Protein AF-A0A1Q4YRG1-F1 (afdb_monomer)

Nearest PDB structures (foldseek):
  6t8g-assembly1_C  TM=6.209E-01  e=9.220E-04  Pseudomonas aeruginosa PAO1

Foldseek 3Di:
DEAEDAAQVVVLVVQLVVCVVPPDPPDDSHHPVVVVVQVCLVPVVVVVYYYHYHHPDDDCVRQDHPVSLVSPQKDKAAQDDPVSCCSRQVLAPPDDDHDPPPQWIWIDHPSDTDTDRHDDDDPVRVVCVVPVPPDPDPPPDDDPDPPDDDDDDDDDDDDDDDDDDDDDDDDDDDDDDDDDDDDDDDDDDDDDDDDDDDDDDDDDPPDFPWDFLCCLCVPQNPPADSVNLVVCVVPPPQQDDFPQDDVPTTTDRSVSNNVCNVPDDDDDPPPPDDD

Mean predicted aligned error: 20.67 Å

Sequence (275 aa):
MLILLEEVNATMKQLARYWEKTRESGVPKVSPAVDALNEILYMGRQLRMHVLLVAQSATARALGGPEVREQFSTRILARYSLNAWRMLAPEVHPAPKSTKHQGRAQVVSGGSARETQILFFTEPEAREWATTGKKAAAVGGPVPVQMHKPPTDSQPASAGELPPAPGPPASGHRPVDARNLAPAAASGELAADATPTPTLAPALVFGGQAVGLREAAEDHLPGITLAALRFARAKDPAFPGSSGKRGAELLYRAGDLKKWARNRPRAVTSTTDLD

pLDDT: mean 73.81, std 25.28, range [26.97, 97.44]

Secondary structure (DSSP, 8-state):
-EEEES-HHHHHHHHHHHHHHHPPTTS-SS-HHHHHHHHHHHHTTTTT-EEEE--SS--HHHH-SHHHHTT-SEEEEES--HHHHHHH-TTSSSPPPP--STTEEEEEETTEEEEEEPPP--HHHHHHHHHS--PPP---S------PPPPP--PPP----PPPPP-------------------------------------------EE-HHHIIIII-TT--HHHHHHHHHH-TTSPPP-EEETTEEEEEHHHHHHHHHHS-----------

Radius of gyration: 32.48 Å; Cα contacts (8 Å, |Δi|>4): 213; chains: 1; bounding box: 54×97×87 Å

Solvent-accessible surface area (backbone atoms only — not comparable to full-atom values): 18392 Å² total; per-residue (Å²): 90,81,45,78,34,80,44,32,56,60,48,54,52,50,48,49,54,51,37,69,73,69,57,66,90,92,60,76,91,66,36,69,68,60,54,51,51,51,51,41,58,74,53,15,67,85,70,52,39,44,80,48,80,32,52,98,70,81,43,64,82,52,59,44,54,74,74,54,52,66,57,55,67,63,48,78,48,55,69,53,51,72,68,52,39,59,71,75,46,63,73,37,78,81,73,77,81,68,51,86,59,84,54,39,26,36,44,33,42,91,68,41,73,42,83,41,78,51,87,87,68,55,70,69,56,47,49,49,57,68,68,66,71,65,73,78,74,80,73,89,61,95,71,93,71,79,76,78,74,75,85,73,88,80,82,78,92,76,92,77,86,89,80,84,87,83,83,88,86,80,90,82,89,87,91,88,82,91,79,89,81,85,89,89,88,82,90,89,80,90,82,91,86,86,89,83,84,82,91,78,82,83,89,69,90,73,90,48,64,72,32,43,62,62,55,38,26,71,79,67,34,82,92,46,52,52,66,55,53,56,48,35,68,76,71,39,90,78,46,72,71,68,74,46,69,60,86,93,43,57,18,27,38,49,60,50,54,48,52,42,64,68,70,49,86,70,81,79,80,79,80,79,80,85,129

Structure (mmCIF, N/CA/C/O backbone):
data_AF-A0A1Q4YRG1-F1
#
_entry.id   AF-A0A1Q4YRG1-F1
#
loop_
_atom_site.group_PDB
_atom_site.id
_atom_site.type_symbol
_atom_site.label_atom_id
_atom_site.label_alt_id
_atom_site.label_comp_id
_atom_site.label_asym_id
_atom_site.label_entity_id
_atom_site.label_seq_id
_atom_site.pdbx_PDB_ins_code
_atom_site.Cartn_x
_atom_site.Cartn_y
_atom_site.Cartn_z
_atom_site.occupancy
_atom_site.B_iso_or_equiv
_atom_site.auth_seq_id
_atom_site.auth_comp_id
_atom_site.auth_asym_id
_atom_site.auth_atom_id
_atom_site.pdbx_PDB_model_num
ATOM 1 N N . MET A 1 1 ? -10.962 -16.042 -1.564 1.00 89.75 1 MET A N 1
ATOM 2 C CA . MET A 1 1 ? -11.531 -14.709 -1.883 1.00 89.75 1 MET A CA 1
ATOM 3 C C . MET A 1 1 ? -10.393 -13.711 -2.045 1.00 89.75 1 MET A C 1
ATOM 5 O O . MET A 1 1 ? -9.423 -13.825 -1.304 1.00 89.75 1 MET A O 1
ATOM 9 N N . LEU A 1 2 ? -10.486 -12.776 -2.996 1.00 93.06 2 LEU A N 1
ATOM 10 C CA . LEU A 1 2 ? -9.507 -11.700 -3.188 1.00 93.06 2 LEU A CA 1
ATOM 11 C C . LEU A 1 2 ? -10.160 -10.358 -2.850 1.00 93.06 2 LEU A C 1
ATOM 13 O O . LEU A 1 2 ? -11.231 -10.057 -3.368 1.00 93.06 2 LEU A O 1
ATOM 17 N N . ILE A 1 3 ? -9.502 -9.569 -2.008 1.00 94.44 3 ILE A N 1
ATOM 18 C CA . ILE A 1 3 ? -9.889 -8.199 -1.679 1.00 94.44 3 ILE A CA 1
ATOM 19 C C . ILE A 1 3 ? -8.848 -7.273 -2.307 1.00 94.44 3 ILE A C 1
ATOM 21 O O . ILE A 1 3 ? -7.664 -7.370 -1.988 1.00 94.44 3 ILE A O 1
ATOM 25 N N . LEU A 1 4 ? -9.290 -6.397 -3.208 1.00 95.12 4 LEU A N 1
ATOM 26 C CA . LEU A 1 4 ? -8.444 -5.436 -3.914 1.00 95.12 4 LEU A CA 1
ATOM 27 C C . LEU A 1 4 ? -8.749 -4.019 -3.425 1.00 95.12 4 LEU A C 1
ATOM 29 O O . LEU A 1 4 ? -9.896 -3.582 -3.475 1.00 95.12 4 LEU A O 1
ATOM 33 N N . LEU A 1 5 ? -7.714 -3.298 -2.994 1.00 94.38 5 LEU A N 1
ATOM 34 C CA . LEU A 1 5 ? -7.779 -1.870 -2.694 1.00 94.38 5 LEU A CA 1
ATOM 35 C C . LEU A 1 5 ? -6.822 -1.147 -3.641 1.00 94.38 5 LEU A C 1
ATOM 37 O O . LEU A 1 5 ? -5.615 -1.155 -3.416 1.00 94.38 5 LEU A O 1
ATOM 41 N N . GLU A 1 6 ? -7.363 -0.540 -4.698 1.00 94.75 6 GLU A N 1
ATOM 42 C CA . GLU A 1 6 ? -6.579 0.100 -5.766 1.00 94.75 6 GLU A CA 1
ATOM 43 C C . GLU A 1 6 ? -5.776 1.322 -5.284 1.00 94.75 6 GLU A C 1
ATOM 45 O O . GLU A 1 6 ? -4.661 1.568 -5.738 1.00 94.75 6 GLU A O 1
ATOM 50 N N . GLU A 1 7 ? -6.317 2.078 -4.328 1.00 95.25 7 GLU A N 1
ATOM 51 C CA . GLU A 1 7 ? -5.601 3.185 -3.695 1.00 95.25 7 GLU A CA 1
ATOM 52 C C . GLU A 1 7 ? -5.900 3.210 -2.196 1.00 95.25 7 GLU A C 1
ATOM 54 O O . GLU A 1 7 ? -6.880 3.801 -1.722 1.00 95.25 7 GLU A O 1
ATOM 59 N N . VAL A 1 8 ? -5.043 2.539 -1.424 1.00 93.25 8 VAL A N 1
ATOM 60 C CA . VAL A 1 8 ? -5.233 2.360 0.019 1.00 93.25 8 VAL A CA 1
ATOM 61 C C . VAL A 1 8 ? -5.233 3.690 0.776 1.00 93.25 8 VAL A C 1
ATOM 63 O O . VAL A 1 8 ? -6.017 3.850 1.709 1.00 93.25 8 VAL A O 1
ATOM 66 N N . ASN A 1 9 ? -4.433 4.691 0.385 1.00 91.69 9 ASN A N 1
ATOM 67 C CA . ASN A 1 9 ? -4.403 5.950 1.138 1.00 91.69 9 ASN A CA 1
ATOM 68 C C . ASN A 1 9 ? -5.730 6.698 1.016 1.00 91.69 9 ASN A C 1
ATOM 70 O O . ASN A 1 9 ? -6.230 7.240 2.006 1.00 91.69 9 ASN A O 1
ATOM 74 N N . ALA A 1 10 ? -6.299 6.735 -0.193 1.00 93.12 10 ALA A N 1
ATOM 75 C CA . ALA A 1 10 ? -7.598 7.352 -0.423 1.00 93.12 10 ALA A CA 1
ATOM 76 C C . ALA A 1 10 ? -8.702 6.551 0.270 1.00 93.12 10 ALA A C 1
ATOM 78 O O . ALA A 1 10 ? -9.494 7.136 1.008 1.00 93.12 10 ALA A O 1
ATOM 79 N N . THR A 1 11 ? -8.691 5.225 0.111 1.00 93.06 11 THR A N 1
ATOM 80 C CA . THR A 1 11 ? -9.697 4.321 0.684 1.00 93.06 11 THR A CA 1
ATOM 81 C C . THR A 1 11 ? -9.762 4.451 2.205 1.00 93.06 11 THR A C 1
ATOM 83 O O . THR A 1 11 ? -10.818 4.759 2.752 1.00 93.06 11 THR A O 1
ATOM 86 N N . MET A 1 12 ? -8.627 4.339 2.903 1.00 92.12 12 MET A N 1
ATOM 87 C CA . MET A 1 12 ? -8.577 4.440 4.369 1.00 92.12 12 MET A CA 1
ATOM 88 C C . MET A 1 12 ? -9.034 5.815 4.866 1.00 92.12 12 MET A C 1
ATOM 90 O O . MET A 1 12 ? -9.738 5.927 5.870 1.00 92.12 12 MET A O 1
ATOM 94 N N . LYS A 1 13 ? -8.678 6.883 4.143 1.00 91.75 13 LYS A N 1
ATOM 95 C CA . LYS A 1 13 ? -9.103 8.249 4.468 1.00 91.75 13 LYS A CA 1
ATOM 96 C C . LYS A 1 13 ? -10.607 8.444 4.272 1.00 91.75 13 LYS A C 1
ATOM 98 O O . LYS A 1 13 ? -11.232 9.127 5.081 1.00 91.75 13 LYS A O 1
ATOM 103 N N . GLN A 1 14 ? -11.177 7.892 3.206 1.00 93.69 14 GLN A N 1
ATOM 104 C CA . GLN A 1 14 ? -12.609 7.979 2.921 1.00 93.69 14 GLN A CA 1
ATOM 105 C C . GLN A 1 14 ? -13.424 7.156 3.918 1.00 93.69 14 GLN A C 1
ATOM 107 O O . GLN A 1 14 ? -14.391 7.685 4.457 1.00 93.69 14 GLN A O 1
ATOM 112 N N . LEU A 1 15 ? -12.989 5.935 4.245 1.00 93.19 15 LEU A N 1
ATOM 113 C CA . LEU A 1 15 ? -13.624 5.097 5.266 1.00 93.19 15 LEU A CA 1
ATOM 114 C C . LEU A 1 15 ? -13.631 5.778 6.634 1.00 93.19 15 LEU A C 1
ATOM 116 O O . LEU A 1 15 ? -14.676 5.848 7.274 1.00 93.19 15 LEU A O 1
ATOM 120 N N . ALA A 1 16 ? -12.498 6.346 7.059 1.00 91.88 16 ALA A N 1
ATOM 121 C CA . ALA A 1 16 ? -12.420 7.068 8.326 1.00 91.88 16 ALA A CA 1
ATOM 122 C C . ALA A 1 16 ? -13.382 8.267 8.366 1.00 91.88 16 ALA A C 1
ATOM 124 O O . ALA A 1 16 ? -14.118 8.431 9.334 1.00 91.88 16 ALA A O 1
ATOM 125 N N . ARG A 1 17 ? -13.422 9.073 7.296 1.00 94.31 17 ARG A N 1
ATOM 126 C CA . ARG A 1 17 ? -14.329 10.230 7.185 1.00 94.31 17 ARG A CA 1
ATOM 127 C C . ARG A 1 17 ? -15.798 9.824 7.161 1.00 94.31 17 ARG A C 1
ATOM 129 O O . ARG A 1 17 ? -16.627 10.471 7.792 1.00 94.31 17 ARG A O 1
ATOM 136 N N . TYR A 1 18 ? -16.123 8.778 6.409 1.00 95.75 18 TYR A N 1
ATOM 137 C CA . TYR A 1 18 ? -17.479 8.252 6.326 1.00 95.75 18 TYR A CA 1
ATOM 138 C C . TYR A 1 18 ? -17.945 7.738 7.688 1.00 95.75 18 TYR A C 1
ATOM 140 O O . TYR A 1 18 ? -19.039 8.083 8.136 1.00 95.75 18 TYR A O 1
ATOM 148 N N . TRP A 1 19 ? -17.091 6.975 8.373 1.00 96.12 19 TRP A N 1
ATOM 149 C CA . TRP A 1 19 ? -17.386 6.449 9.698 1.00 96.12 19 TRP A CA 1
ATOM 150 C C . TRP A 1 19 ? -17.558 7.563 10.726 1.00 96.12 19 TRP A C 1
ATOM 152 O O . TRP A 1 19 ? -18.530 7.565 11.465 1.00 96.12 19 TRP A O 1
ATOM 162 N N . GLU A 1 20 ? -16.683 8.567 10.725 1.00 94.44 20 GLU A N 1
ATOM 163 C CA . GLU A 1 20 ? -16.806 9.724 11.615 1.00 94.44 20 GLU A CA 1
ATOM 164 C C . GLU A 1 20 ? -18.146 10.458 11.451 1.00 94.44 20 GLU A C 1
ATOM 166 O O . GLU A 1 20 ? -18.715 10.901 12.443 1.00 94.44 20 GLU A O 1
ATOM 171 N N . LYS A 1 21 ? -18.667 10.541 10.220 1.00 95.94 21 LYS A N 1
ATOM 172 C CA . LYS A 1 21 ? -19.944 11.198 9.911 1.00 95.94 21 LYS A CA 1
ATOM 173 C C . LYS A 1 21 ? -21.174 10.370 10.301 1.00 95.94 21 LYS A C 1
ATOM 175 O O . LYS A 1 21 ? -22.210 10.949 10.604 1.00 95.94 21 LYS A O 1
ATOM 180 N N . THR A 1 22 ? -21.091 9.045 10.202 1.00 95.75 22 THR A N 1
ATOM 181 C CA . THR A 1 22 ? -22.259 8.147 10.299 1.00 95.75 22 THR A CA 1
ATOM 182 C C . THR A 1 22 ? -22.332 7.371 11.605 1.00 95.75 22 THR A C 1
ATOM 184 O O . THR A 1 22 ? -23.400 6.870 11.941 1.00 95.75 22 THR A O 1
ATOM 187 N N . ARG A 1 23 ? -21.224 7.269 12.349 1.00 95.38 23 ARG A N 1
ATOM 188 C CA . ARG A 1 23 ? -21.188 6.547 13.620 1.00 95.38 23 ARG A CA 1
ATOM 189 C C . ARG A 1 23 ? -22.025 7.256 14.683 1.00 95.38 23 ARG A C 1
ATOM 191 O O . ARG A 1 23 ? -21.970 8.477 14.827 1.00 95.38 23 ARG A O 1
ATOM 198 N N . GLU A 1 24 ? -22.727 6.468 15.481 1.00 94.19 24 GLU A N 1
ATOM 199 C CA . GLU A 1 24 ? -23.455 6.958 16.648 1.00 94.19 24 GLU A CA 1
ATOM 200 C C . GLU A 1 24 ? -22.508 7.258 17.826 1.00 94.19 24 GLU A C 1
ATOM 202 O O . GLU A 1 24 ? -21.309 6.947 17.816 1.00 94.19 24 GLU A O 1
ATOM 207 N N . SER A 1 25 ? -23.032 7.892 18.873 1.00 91.56 25 SER A N 1
ATOM 208 C CA . SER A 1 25 ? -22.276 8.052 20.116 1.00 91.56 25 SER A CA 1
ATOM 209 C C . SER A 1 25 ? -22.158 6.704 20.833 1.00 91.56 25 SER A C 1
ATOM 211 O O . SER A 1 25 ? -23.118 5.946 20.895 1.00 91.56 25 SER A O 1
ATOM 213 N N . GLY A 1 26 ? -20.981 6.400 21.382 1.00 91.50 26 GLY A N 1
ATOM 214 C CA . GLY A 1 26 ? -20.735 5.161 22.131 1.00 91.50 26 GLY A CA 1
ATOM 215 C C . GLY A 1 26 ? -20.195 3.979 21.315 1.00 91.50 26 GLY A C 1
ATOM 216 O O . GLY A 1 26 ? -19.677 3.044 21.918 1.00 91.50 26 GLY A O 1
ATOM 217 N N . VAL A 1 27 ? -20.214 4.026 19.976 1.00 92.88 27 VAL A N 1
ATOM 218 C CA . VAL A 1 27 ? -19.560 2.991 19.147 1.00 92.88 27 VAL A CA 1
ATOM 219 C C . VAL A 1 27 ? -18.057 3.263 18.951 1.00 92.88 27 VAL A C 1
ATOM 221 O O . VAL A 1 27 ? -17.620 4.420 19.071 1.00 92.88 27 VAL A O 1
ATOM 224 N N . PRO A 1 28 ? -17.242 2.229 18.636 1.00 93.25 28 PRO A N 1
ATOM 225 C CA . PRO A 1 28 ? -15.806 2.378 18.424 1.00 93.25 28 PRO A CA 1
ATOM 226 C C . PRO A 1 28 ? -15.436 3.490 17.437 1.00 93.25 28 PRO A C 1
ATOM 228 O O . PRO A 1 28 ? -16.118 3.755 16.444 1.00 93.25 28 PRO A O 1
ATOM 231 N N . LYS A 1 29 ? -14.307 4.153 17.711 1.00 92.75 29 LYS A N 1
ATOM 232 C CA . LYS A 1 29 ? -13.794 5.236 16.858 1.00 92.75 29 LYS A CA 1
ATOM 233 C C . LYS A 1 29 ? -13.285 4.733 15.509 1.00 92.75 29 LYS A C 1
ATOM 235 O O . LYS A 1 29 ? -13.283 5.497 14.548 1.00 92.75 29 LYS A O 1
ATOM 240 N N . VAL A 1 30 ? -12.810 3.491 15.454 1.00 90.81 30 VAL A N 1
ATOM 241 C CA . VAL A 1 30 ? -12.313 2.875 14.224 1.00 90.81 30 VAL A CA 1
ATOM 242 C C . VAL A 1 30 ? -13.494 2.319 13.436 1.00 90.81 30 VAL A C 1
ATOM 244 O O . VAL A 1 30 ? -14.487 1.882 14.010 1.00 90.81 30 VAL A O 1
ATOM 247 N N . SER A 1 31 ? -13.410 2.424 12.111 1.00 92.56 31 SER A N 1
ATOM 248 C CA . SER A 1 31 ? -14.439 1.895 11.223 1.00 92.56 31 SER A CA 1
ATOM 249 C C . SER A 1 31 ? -14.438 0.364 11.275 1.00 92.56 31 SER A C 1
ATOM 251 O O . SER A 1 31 ? -13.367 -0.217 11.087 1.00 92.56 31 SER A O 1
ATOM 253 N N . PRO A 1 32 ? -15.607 -0.294 11.378 1.00 93.75 32 PRO A N 1
ATOM 254 C CA . PRO A 1 32 ? -15.705 -1.751 11.310 1.00 93.75 32 PRO A CA 1
ATOM 255 C C . PRO A 1 32 ? -15.067 -2.346 10.049 1.00 93.75 32 PRO A C 1
ATOM 257 O O . PRO A 1 32 ? -14.524 -3.441 10.088 1.00 93.75 32 PRO A O 1
ATOM 260 N N . ALA A 1 33 ? -15.074 -1.615 8.928 1.00 92.94 33 ALA A N 1
ATOM 261 C CA . ALA A 1 33 ? -14.414 -2.050 7.697 1.00 92.94 33 ALA A CA 1
ATOM 262 C C . ALA A 1 33 ? -12.879 -2.061 7.819 1.00 92.94 33 ALA A C 1
ATOM 264 O O . ALA A 1 33 ? -12.216 -2.923 7.249 1.00 92.94 33 ALA A O 1
ATOM 265 N N . VAL A 1 34 ? -12.314 -1.104 8.561 1.00 91.50 34 VAL A N 1
ATOM 266 C CA . VAL A 1 34 ? -10.873 -1.040 8.843 1.00 91.50 34 VAL A CA 1
ATOM 267 C C . VAL A 1 34 ? -10.477 -2.134 9.833 1.00 91.50 34 VAL A C 1
ATOM 269 O O . VAL A 1 34 ? -9.457 -2.788 9.629 1.00 91.50 34 VAL A O 1
ATOM 272 N N . ASP A 1 35 ? -11.296 -2.369 10.858 1.00 91.75 35 ASP A N 1
ATOM 273 C CA . ASP A 1 35 ? -11.071 -3.447 11.825 1.00 91.75 35 ASP A CA 1
ATOM 274 C C . ASP A 1 35 ? -11.146 -4.822 11.148 1.00 91.75 35 ASP A C 1
ATOM 276 O O . ASP A 1 35 ? -10.202 -5.605 11.251 1.00 91.75 35 ASP A O 1
ATOM 280 N N . ALA A 1 36 ? -12.178 -5.069 10.336 1.00 92.88 36 ALA A N 1
ATOM 281 C CA . ALA A 1 36 ? -12.305 -6.297 9.555 1.00 92.88 36 ALA A CA 1
ATOM 282 C C . ALA A 1 36 ? -11.124 -6.495 8.590 1.00 92.88 36 ALA A C 1
ATOM 284 O O . ALA A 1 36 ? -10.607 -7.603 8.462 1.00 92.88 36 ALA A O 1
ATOM 285 N N . LEU A 1 37 ? -10.646 -5.433 7.928 1.00 92.38 37 LEU A N 1
ATOM 286 C CA . LEU A 1 37 ? -9.454 -5.525 7.081 1.00 92.38 37 LEU A CA 1
ATOM 287 C C . LEU A 1 37 ? -8.225 -5.977 7.884 1.00 92.38 37 LEU A C 1
ATOM 289 O O . LEU A 1 37 ? -7.479 -6.830 7.406 1.00 92.38 37 LEU A O 1
ATOM 293 N N . ASN A 1 38 ? -8.024 -5.452 9.095 1.00 90.56 38 ASN A N 1
ATOM 294 C CA . ASN A 1 38 ? -6.915 -5.865 9.957 1.00 90.56 38 ASN A CA 1
ATOM 295 C C . ASN A 1 38 ? -7.041 -7.336 10.375 1.00 90.56 38 ASN A C 1
ATOM 297 O O . ASN A 1 38 ? -6.070 -8.080 10.258 1.00 90.56 38 ASN A O 1
ATOM 301 N N . GLU A 1 39 ? -8.225 -7.785 10.794 1.00 91.94 39 GLU A N 1
ATOM 302 C CA . GLU A 1 39 ? -8.469 -9.196 11.128 1.00 91.94 39 GLU A CA 1
ATOM 303 C C . GLU A 1 39 ? -8.142 -10.125 9.954 1.00 91.94 39 GLU A C 1
ATOM 305 O O . GLU A 1 39 ? -7.493 -11.159 10.126 1.00 91.94 39 GLU A O 1
ATOM 310 N N . ILE A 1 40 ? -8.516 -9.724 8.737 1.00 93.75 40 ILE A N 1
ATOM 311 C CA . ILE A 1 40 ? -8.213 -10.472 7.517 1.00 93.75 40 ILE A CA 1
ATOM 312 C C . ILE A 1 40 ? -6.708 -10.484 7.232 1.00 93.75 40 ILE A C 1
ATOM 314 O O . ILE A 1 40 ? -6.185 -11.514 6.812 1.00 93.75 40 ILE A O 1
ATOM 318 N N . LEU A 1 41 ? -5.993 -9.383 7.464 1.00 92.12 41 LEU A N 1
ATOM 319 C CA . LEU A 1 41 ? -4.538 -9.354 7.292 1.00 92.12 41 LEU A CA 1
ATOM 320 C C . LEU A 1 41 ? -3.829 -10.311 8.255 1.00 92.12 41 LEU A C 1
ATOM 322 O O . LEU A 1 41 ? -2.865 -10.955 7.851 1.00 92.12 41 LEU A O 1
ATOM 326 N N . TYR A 1 42 ? -4.327 -10.459 9.483 1.00 90.62 42 TYR A N 1
ATOM 327 C CA . TYR A 1 42 ? -3.753 -11.383 10.460 1.00 90.62 42 TYR A CA 1
ATOM 328 C C . TYR A 1 42 ? -4.160 -12.842 10.207 1.00 90.62 42 TYR A C 1
ATOM 330 O O . TYR A 1 42 ? -3.304 -13.722 10.144 1.00 90.62 42 TYR A O 1
ATOM 338 N N . MET A 1 43 ? -5.455 -13.122 10.047 1.00 91.75 43 MET A N 1
ATOM 339 C CA . MET A 1 43 ? -6.010 -14.485 10.089 1.00 91.75 43 MET A CA 1
ATOM 340 C C . MET A 1 43 ? -6.520 -14.991 8.731 1.00 91.75 43 MET A C 1
ATOM 342 O O . MET A 1 43 ? -6.772 -16.187 8.554 1.00 91.75 43 MET A O 1
ATOM 346 N N . GLY A 1 44 ? -6.623 -14.119 7.727 1.00 91.69 44 GLY A N 1
ATOM 347 C CA . GLY A 1 44 ? -7.220 -14.431 6.426 1.00 91.69 44 GLY A CA 1
ATOM 348 C C . GLY A 1 44 ? -6.500 -15.533 5.653 1.00 91.69 44 GLY A C 1
ATOM 349 O O . GLY A 1 44 ? -7.130 -16.237 4.863 1.00 91.69 44 GLY A O 1
ATOM 350 N N . ARG A 1 45 ? -5.209 -15.772 5.930 1.00 90.75 45 ARG A N 1
ATOM 351 C CA . ARG A 1 45 ? -4.439 -16.853 5.296 1.00 90.75 45 ARG A CA 1
ATOM 352 C C . ARG A 1 45 ? -5.069 -18.230 5.528 1.00 90.75 45 ARG A C 1
ATOM 354 O O . ARG A 1 45 ? -5.167 -19.003 4.576 1.00 90.75 45 ARG A O 1
ATOM 361 N N . GLN A 1 46 ? -5.509 -18.534 6.752 1.00 91.06 46 GLN A N 1
ATOM 362 C CA . GLN A 1 46 ? -6.141 -19.823 7.077 1.00 91.06 46 GLN A CA 1
ATOM 363 C C . GLN A 1 46 ? -7.489 -19.986 6.360 1.00 91.06 46 GLN A C 1
ATOM 365 O O . GLN A 1 46 ? -7.846 -21.084 5.941 1.00 91.06 46 GLN A O 1
ATOM 370 N N . LEU A 1 47 ? -8.184 -18.870 6.133 1.00 92.50 47 LEU A N 1
ATOM 371 C CA . LEU A 1 47 ? -9.480 -18.807 5.458 1.00 92.50 47 LEU A CA 1
ATOM 372 C C . LEU A 1 47 ? -9.372 -18.616 3.934 1.00 92.50 47 LEU A C 1
ATOM 374 O O . LEU A 1 47 ? -10.383 -18.407 3.264 1.00 92.50 47 LEU A O 1
ATOM 378 N N . ARG A 1 48 ? -8.162 -18.685 3.354 1.00 94.25 48 ARG A N 1
ATOM 379 C CA . ARG A 1 48 ? -7.908 -18.449 1.914 1.00 94.25 48 ARG A CA 1
ATOM 380 C C . ARG A 1 48 ? -8.463 -17.101 1.428 1.00 94.25 48 ARG A C 1
ATOM 382 O O . ARG A 1 48 ? -9.005 -16.965 0.320 1.00 94.25 48 ARG A O 1
ATOM 389 N N . MET A 1 49 ? -8.354 -16.099 2.291 1.00 94.69 49 MET A N 1
ATOM 390 C CA . MET A 1 49 ? -8.636 -14.705 1.998 1.00 94.69 49 MET A CA 1
ATOM 391 C C . MET A 1 49 ? -7.318 -13.990 1.731 1.00 94.69 49 MET A C 1
ATOM 393 O O . MET A 1 49 ? -6.393 -14.036 2.540 1.00 94.69 49 MET A O 1
ATOM 397 N N . HIS A 1 50 ? -7.229 -13.354 0.569 1.00 93.88 50 HIS A N 1
ATOM 398 C CA . HIS A 1 50 ? -6.025 -12.685 0.100 1.00 93.88 50 HIS A CA 1
ATOM 399 C C . HIS A 1 50 ? -6.314 -11.200 -0.080 1.00 93.88 50 HIS A C 1
ATOM 401 O O . HIS A 1 50 ? -7.348 -10.839 -0.644 1.00 93.88 50 HIS A O 1
ATOM 407 N N . VAL A 1 51 ? -5.397 -10.352 0.381 1.00 94.38 51 VAL A N 1
ATOM 408 C CA . VAL A 1 51 ? -5.505 -8.897 0.260 1.00 94.38 51 VAL A CA 1
ATOM 409 C C . VAL A 1 51 ? -4.437 -8.400 -0.706 1.00 94.38 51 VAL A C 1
ATOM 411 O O . VAL A 1 51 ? -3.252 -8.677 -0.523 1.00 94.38 51 VAL A O 1
ATOM 414 N N . LEU A 1 52 ? -4.861 -7.647 -1.718 1.00 95.62 52 LEU A N 1
ATOM 415 C CA . LEU A 1 52 ? -3.997 -6.910 -2.629 1.00 95.62 52 LEU A CA 1
ATOM 416 C C . LEU A 1 52 ? -4.189 -5.413 -2.374 1.00 95.62 52 LEU A C 1
ATOM 418 O O . LEU A 1 52 ? -5.202 -4.831 -2.763 1.00 95.62 52 LEU A O 1
ATOM 422 N N . LEU A 1 53 ? -3.215 -4.804 -1.694 1.00 94.75 53 LEU A N 1
ATOM 423 C CA . LEU A 1 53 ? -3.175 -3.361 -1.470 1.00 94.75 53 LEU A CA 1
ATOM 424 C C . LEU A 1 53 ? -2.297 -2.689 -2.518 1.00 94.75 53 LEU A C 1
ATOM 426 O O . LEU A 1 53 ? -1.127 -3.038 -2.678 1.00 94.75 53 LEU A O 1
ATOM 430 N N . VAL A 1 54 ? -2.856 -1.685 -3.178 1.00 95.25 54 VAL A N 1
ATOM 431 C CA . VAL A 1 54 ? -2.174 -0.849 -4.157 1.00 95.25 54 VAL A CA 1
ATOM 432 C C . VAL A 1 54 ? -2.167 0.594 -3.646 1.00 95.25 54 VAL A C 1
ATOM 434 O O . VAL A 1 54 ? -3.094 1.060 -2.978 1.00 95.25 54 VAL A O 1
ATOM 437 N N . ALA A 1 55 ? -1.047 1.277 -3.867 1.00 93.56 55 ALA A N 1
ATOM 438 C CA . ALA A 1 55 ? -0.835 2.653 -3.443 1.00 93.56 55 ALA A CA 1
ATOM 439 C C . ALA A 1 55 ? 0.168 3.324 -4.380 1.00 93.56 55 ALA A C 1
ATOM 441 O O . ALA A 1 55 ? 1.232 2.759 -4.640 1.00 93.56 55 ALA A O 1
ATOM 442 N N . GLN A 1 56 ? -0.100 4.557 -4.808 1.00 90.75 56 GLN A N 1
ATOM 443 C CA . GLN A 1 56 ? 0.917 5.355 -5.507 1.00 90.75 56 GLN A CA 1
ATOM 444 C C . GLN A 1 56 ? 2.070 5.745 -4.574 1.00 90.75 56 GLN A C 1
ATOM 446 O O . GLN A 1 56 ? 3.242 5.724 -4.945 1.00 90.75 56 GLN A O 1
ATOM 451 N N . SER A 1 57 ? 1.725 6.100 -3.337 1.00 84.69 57 SER A N 1
ATOM 452 C CA . SER A 1 57 ? 2.669 6.427 -2.274 1.00 84.69 57 SER A CA 1
ATOM 453 C C . SER A 1 57 ? 2.211 5.746 -1.000 1.00 84.69 57 SER A C 1
ATOM 455 O O . SER A 1 57 ? 1.369 6.260 -0.271 1.00 84.69 57 SER A O 1
ATOM 457 N N . ALA A 1 58 ? 2.723 4.550 -0.744 1.00 83.81 58 ALA A N 1
ATOM 458 C CA . ALA A 1 58 ? 2.448 3.840 0.494 1.00 83.81 58 ALA A CA 1
ATOM 459 C C . ALA A 1 58 ? 2.925 4.670 1.698 1.00 83.81 58 ALA A C 1
ATOM 461 O O . ALA A 1 58 ? 4.119 4.928 1.855 1.00 83.81 58 ALA A O 1
ATOM 462 N N . THR A 1 59 ? 1.991 5.083 2.557 1.00 82.75 59 THR A N 1
ATOM 463 C CA . THR A 1 59 ? 2.302 5.782 3.808 1.00 82.75 59 THR A CA 1
ATOM 464 C C . THR A 1 59 ? 2.105 4.862 5.005 1.00 82.75 59 THR A C 1
ATOM 466 O O . THR A 1 59 ? 1.198 4.029 5.019 1.00 82.75 59 THR A O 1
ATOM 469 N N . ALA A 1 60 ? 2.906 5.060 6.057 1.00 81.56 60 ALA A N 1
ATOM 470 C CA . ALA A 1 60 ? 2.753 4.320 7.312 1.00 81.56 60 ALA A CA 1
ATOM 471 C C . ALA A 1 60 ? 1.336 4.451 7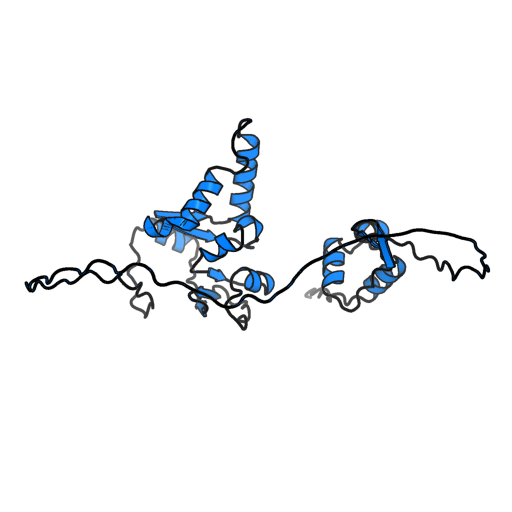.901 1.00 81.56 60 ALA A C 1
ATOM 473 O O . ALA A 1 60 ? 0.818 3.513 8.487 1.00 81.56 60 ALA A O 1
ATOM 474 N N . ARG A 1 61 ? 0.670 5.596 7.704 1.00 80.94 61 ARG A N 1
ATOM 475 C CA . ARG A 1 61 ? -0.701 5.800 8.187 1.00 80.94 61 ARG A CA 1
ATOM 476 C C . ARG A 1 61 ? -1.721 4.917 7.466 1.00 80.94 61 ARG A C 1
ATOM 478 O O . ARG A 1 61 ? -2.662 4.464 8.103 1.00 80.94 61 ARG A O 1
ATOM 485 N N . ALA A 1 62 ? -1.569 4.720 6.158 1.00 82.94 62 ALA A N 1
ATOM 486 C CA . ALA A 1 62 ? -2.538 3.967 5.365 1.00 82.94 62 ALA A CA 1
ATOM 487 C C . ALA A 1 62 ? -2.309 2.454 5.415 1.00 82.94 62 ALA A C 1
ATOM 489 O O . ALA A 1 62 ? -3.271 1.700 5.366 1.00 82.94 62 ALA A O 1
ATOM 490 N N . LEU A 1 63 ? -1.053 2.019 5.532 1.00 83.12 63 LEU A N 1
ATOM 491 C CA . LEU A 1 63 ? -0.701 0.599 5.638 1.00 83.12 63 LEU A CA 1
ATOM 492 C C . LEU A 1 63 ? -0.791 0.043 7.066 1.00 83.12 63 LEU A C 1
ATOM 494 O O . LEU A 1 63 ? -0.620 -1.155 7.260 1.00 83.12 63 LEU A O 1
ATOM 498 N N . GLY A 1 64 ? -1.022 0.907 8.056 1.00 81.19 64 GLY A N 1
ATOM 499 C CA . GLY A 1 64 ? -1.051 0.532 9.464 1.00 81.19 64 GLY A CA 1
ATOM 500 C C . GLY A 1 64 ? 0.334 0.459 10.117 1.00 81.19 64 GLY A C 1
ATOM 501 O O . GLY A 1 64 ? 1.356 0.897 9.571 1.00 81.19 64 GLY A O 1
ATOM 502 N N . GLY A 1 65 ? 0.353 -0.072 11.341 1.00 83.50 65 GLY A N 1
ATOM 503 C CA . GLY A 1 65 ? 1.562 -0.221 12.153 1.00 83.50 65 GLY A CA 1
ATOM 504 C C . GLY A 1 65 ? 2.616 -1.142 11.518 1.00 83.50 65 GLY A C 1
ATOM 505 O O . GLY A 1 65 ? 2.318 -1.848 10.551 1.00 83.50 65 GLY A O 1
ATOM 506 N N . PRO A 1 66 ? 3.866 -1.128 12.021 1.00 83.50 66 PRO A N 1
ATOM 507 C CA . PRO A 1 66 ? 4.904 -2.075 11.603 1.00 83.50 66 PRO A CA 1
ATOM 508 C C . PRO A 1 66 ? 4.424 -3.532 11.559 1.00 83.50 66 PRO A C 1
ATOM 510 O O . PRO A 1 66 ? 4.692 -4.231 10.590 1.00 83.50 66 PRO A O 1
ATOM 513 N N . GLU A 1 67 ? 3.622 -3.948 12.534 1.00 86.00 67 GLU A N 1
ATOM 514 C CA . GLU A 1 67 ? 3.118 -5.313 12.699 1.00 86.00 67 GLU A CA 1
ATOM 515 C C . GLU A 1 67 ? 2.179 -5.733 11.561 1.00 86.00 67 GLU A C 1
ATOM 517 O O . GLU A 1 67 ? 2.226 -6.873 11.096 1.00 86.00 67 GLU A O 1
ATOM 522 N N . VAL A 1 68 ? 1.339 -4.803 11.091 1.00 86.06 68 VAL A N 1
ATOM 523 C CA . VAL A 1 68 ? 0.431 -5.022 9.955 1.00 86.06 68 VAL A CA 1
ATOM 524 C C . VAL A 1 68 ? 1.229 -5.111 8.654 1.00 86.06 68 VAL A C 1
ATOM 526 O O . VAL A 1 68 ? 0.942 -5.948 7.800 1.00 86.06 68 VAL A O 1
ATOM 529 N N . ARG A 1 69 ? 2.281 -4.294 8.505 1.00 87.50 69 ARG A N 1
ATOM 530 C CA . ARG A 1 69 ? 3.139 -4.317 7.308 1.00 87.50 69 ARG A CA 1
ATOM 531 C C . ARG A 1 69 ? 3.898 -5.634 7.151 1.00 87.50 69 ARG A C 1
ATOM 533 O O . ARG A 1 69 ? 4.127 -6.061 6.017 1.00 87.50 69 ARG A O 1
ATOM 540 N N . GLU A 1 70 ? 4.242 -6.295 8.252 1.00 87.75 70 GLU A N 1
ATOM 541 C CA . GLU A 1 70 ? 4.873 -7.619 8.218 1.00 87.75 70 GLU A CA 1
ATOM 542 C C . GLU A 1 70 ? 3.931 -8.745 7.775 1.00 87.75 70 GLU A C 1
ATOM 544 O O . GLU A 1 70 ? 4.400 -9.795 7.343 1.00 87.75 70 GLU A O 1
ATOM 549 N N . GLN A 1 71 ? 2.610 -8.528 7.766 1.00 90.19 71 GLN A N 1
ATOM 550 C CA . GLN A 1 71 ? 1.671 -9.527 7.236 1.00 90.19 71 GLN A CA 1
ATOM 551 C C . GLN A 1 71 ? 1.750 -9.659 5.702 1.00 90.19 71 GLN A C 1
ATOM 553 O O . GLN A 1 71 ? 1.326 -10.665 5.126 1.00 90.19 71 GLN A O 1
ATOM 558 N N . PHE A 1 72 ? 2.335 -8.672 5.011 1.00 91.50 72 PHE A N 1
ATOM 559 C CA . PHE A 1 72 ? 2.541 -8.719 3.563 1.00 91.50 72 PHE A CA 1
ATOM 560 C C . PHE A 1 72 ? 3.805 -9.503 3.206 1.00 91.50 72 PHE A C 1
ATOM 562 O O . PHE A 1 72 ? 4.889 -8.941 3.082 1.00 91.50 72 PHE A O 1
ATOM 569 N N . SER A 1 73 ? 3.638 -10.802 2.959 1.00 90.69 73 SER A N 1
ATOM 570 C CA . SER A 1 73 ? 4.723 -11.696 2.509 1.00 90.69 73 SER A CA 1
ATOM 571 C C . SER A 1 73 ? 5.316 -11.352 1.135 1.00 90.69 73 SER A C 1
ATOM 573 O O . SER A 1 73 ? 6.417 -11.798 0.803 1.00 90.69 73 SER A O 1
ATOM 575 N N . THR A 1 74 ? 4.573 -10.609 0.311 1.00 94.88 74 THR A N 1
ATOM 576 C CA . THR A 1 74 ? 4.993 -10.181 -1.025 1.00 94.88 74 THR A CA 1
ATOM 577 C C . THR A 1 74 ? 4.738 -8.694 -1.185 1.00 94.88 74 THR A C 1
ATOM 579 O O . THR A 1 74 ? 3.632 -8.218 -0.921 1.00 94.88 74 THR A O 1
ATOM 582 N N . ARG A 1 75 ? 5.753 -7.958 -1.639 1.00 95.25 75 ARG A N 1
ATOM 583 C CA . ARG A 1 75 ? 5.683 -6.510 -1.862 1.00 95.25 75 ARG A CA 1
ATOM 584 C C . ARG A 1 75 ? 6.269 -6.199 -3.233 1.00 95.25 75 ARG A C 1
ATOM 586 O O . ARG A 1 75 ? 7.381 -6.616 -3.537 1.00 95.25 75 ARG A O 1
ATOM 593 N N . ILE A 1 76 ? 5.525 -5.483 -4.073 1.00 96.12 76 ILE A N 1
ATOM 594 C CA . ILE A 1 76 ? 5.962 -5.120 -5.428 1.00 96.12 76 ILE A CA 1
ATOM 595 C C . ILE A 1 76 ? 6.194 -3.614 -5.460 1.00 96.12 76 ILE A C 1
ATOM 597 O O . ILE A 1 76 ? 5.266 -2.835 -5.253 1.00 96.12 76 ILE A O 1
ATOM 601 N N . LEU A 1 77 ? 7.438 -3.199 -5.698 1.00 95.81 77 LEU A N 1
ATOM 602 C CA . LEU A 1 77 ? 7.839 -1.797 -5.677 1.00 95.81 77 LEU A CA 1
ATOM 603 C C . LEU A 1 77 ? 8.334 -1.370 -7.059 1.00 95.81 77 LEU A C 1
ATOM 605 O O . LEU A 1 77 ? 9.393 -1.801 -7.516 1.00 95.81 77 LEU A O 1
ATOM 609 N N . ALA A 1 78 ? 7.597 -0.471 -7.706 1.00 94.56 78 ALA A N 1
ATOM 610 C CA . ALA A 1 78 ? 8.015 0.204 -8.932 1.00 94.56 78 ALA A CA 1
ATOM 611 C C . ALA A 1 78 ? 8.386 1.660 -8.627 1.00 94.56 78 ALA A C 1
ATOM 613 O O . ALA A 1 78 ? 7.743 2.297 -7.795 1.00 94.56 78 ALA A O 1
ATOM 614 N N . ARG A 1 79 ? 9.422 2.190 -9.296 1.00 93.38 79 ARG A N 1
ATOM 615 C CA . ARG A 1 79 ? 9.845 3.608 -9.211 1.00 93.38 79 ARG A CA 1
ATOM 616 C C . ARG A 1 79 ? 9.887 4.169 -7.776 1.00 93.38 79 ARG A C 1
ATOM 618 O O . ARG A 1 79 ? 9.504 5.308 -7.522 1.00 93.38 79 ARG A O 1
ATOM 625 N N . TYR A 1 80 ? 10.356 3.366 -6.824 1.00 92.94 80 TYR A N 1
ATOM 626 C CA . TYR A 1 80 ? 10.339 3.714 -5.405 1.00 92.94 80 TYR A CA 1
ATOM 627 C C . TYR A 1 80 ? 11.435 4.721 -5.042 1.00 92.94 80 TYR A C 1
ATOM 629 O O . TYR A 1 80 ? 12.484 4.806 -5.688 1.00 92.94 80 TYR A O 1
ATOM 637 N N . SER A 1 81 ? 11.200 5.451 -3.951 1.00 92.31 81 SER A N 1
ATOM 638 C CA . SER A 1 81 ? 12.233 6.221 -3.256 1.00 92.31 81 SER A CA 1
ATOM 639 C C . SER A 1 81 ? 12.961 5.354 -2.224 1.00 92.31 81 SER A C 1
ATOM 641 O O . SER A 1 81 ? 12.424 4.355 -1.744 1.00 92.31 81 SER A O 1
ATOM 643 N N . LEU A 1 82 ? 14.158 5.772 -1.802 1.00 92.44 82 LEU A N 1
ATOM 644 C CA . LEU A 1 82 ? 14.901 5.080 -0.741 1.00 92.44 82 LEU A CA 1
ATOM 645 C C . LEU A 1 82 ? 14.135 5.048 0.596 1.00 92.44 82 LEU A C 1
ATOM 647 O O . LEU A 1 82 ? 14.256 4.092 1.356 1.00 92.44 82 LEU A O 1
ATOM 651 N N . ASN A 1 83 ? 13.325 6.072 0.880 1.00 92.44 83 ASN A N 1
ATOM 652 C CA . ASN A 1 83 ? 12.496 6.107 2.087 1.00 92.44 83 ASN A CA 1
ATOM 653 C C . ASN A 1 83 ? 11.377 5.062 2.028 1.00 92.44 83 ASN A C 1
ATOM 655 O O . ASN A 1 83 ? 11.141 4.377 3.018 1.00 92.44 83 ASN A O 1
ATOM 659 N N . ALA A 1 84 ? 10.728 4.914 0.868 1.00 92.19 84 ALA A N 1
ATOM 660 C CA . ALA A 1 84 ? 9.730 3.869 0.664 1.00 92.19 84 ALA A CA 1
ATOM 661 C C . ALA A 1 84 ? 10.362 2.477 0.802 1.00 92.19 84 ALA A C 1
ATOM 663 O O . ALA A 1 84 ? 9.799 1.629 1.486 1.00 92.19 84 ALA A O 1
ATOM 664 N N . TRP A 1 85 ? 11.568 2.273 0.254 1.00 94.38 85 TRP A N 1
ATOM 665 C CA . TRP A 1 85 ? 12.307 1.018 0.424 1.00 94.38 85 TRP A CA 1
ATOM 666 C C . TRP A 1 85 ? 12.570 0.698 1.895 1.00 94.38 85 TRP A C 1
ATOM 668 O O . TRP A 1 85 ? 12.209 -0.369 2.366 1.00 94.38 85 TRP A O 1
ATOM 678 N N . ARG A 1 86 ? 13.125 1.649 2.655 1.00 92.75 86 ARG A N 1
ATOM 679 C CA . ARG A 1 86 ? 13.397 1.472 4.092 1.00 92.75 86 ARG A CA 1
ATOM 680 C C . ARG A 1 86 ? 12.143 1.201 4.923 1.00 92.75 86 ARG A C 1
ATOM 682 O O . ARG A 1 86 ? 12.251 0.637 6.000 1.00 92.75 86 ARG A O 1
ATOM 689 N N . MET A 1 87 ? 10.976 1.647 4.462 1.00 92.75 87 MET A N 1
ATOM 690 C CA . MET A 1 87 ? 9.711 1.419 5.158 1.00 92.75 87 MET A CA 1
ATOM 691 C C . MET A 1 87 ? 9.080 0.066 4.806 1.00 92.75 87 MET A C 1
ATOM 693 O O . MET A 1 87 ? 8.427 -0.533 5.658 1.00 92.75 87 MET A O 1
ATOM 697 N N . LEU A 1 88 ? 9.209 -0.366 3.550 1.00 92.81 88 LEU A N 1
ATOM 698 C CA . LEU A 1 88 ? 8.465 -1.499 2.993 1.00 92.81 88 LEU A CA 1
ATOM 699 C C . LEU A 1 88 ? 9.301 -2.766 2.845 1.00 92.81 88 LEU A C 1
ATOM 701 O O . LEU A 1 88 ? 8.744 -3.848 2.926 1.00 92.81 88 LEU A O 1
ATOM 705 N N . ALA A 1 89 ? 10.597 -2.640 2.590 1.00 94.44 89 ALA A N 1
ATOM 706 C CA . ALA A 1 89 ? 11.517 -3.758 2.423 1.00 94.44 89 ALA A CA 1
ATOM 707 C C . ALA A 1 89 ? 12.837 -3.516 3.190 1.00 94.44 89 ALA A C 1
ATOM 709 O O . ALA A 1 89 ? 13.916 -3.573 2.584 1.00 94.44 89 ALA A O 1
ATOM 710 N N . PRO A 1 90 ? 12.788 -3.166 4.497 1.00 93.38 90 PRO A N 1
ATOM 711 C CA . PRO A 1 90 ? 13.995 -2.958 5.300 1.00 93.38 90 PRO A CA 1
ATOM 712 C C . PRO A 1 90 ? 14.866 -4.215 5.415 1.00 93.38 90 PRO A C 1
ATOM 714 O O . PRO A 1 90 ? 16.054 -4.105 5.675 1.00 93.38 90 PRO A O 1
ATOM 717 N N . GLU A 1 91 ? 14.306 -5.402 5.218 1.00 93.88 91 GLU A N 1
ATOM 718 C CA . GLU A 1 91 ? 15.017 -6.673 5.309 1.00 93.88 91 GLU A CA 1
ATOM 719 C C . GLU A 1 91 ? 15.998 -6.912 4.151 1.00 93.88 91 GLU A C 1
ATOM 721 O O . GLU A 1 91 ? 16.917 -7.717 4.279 1.00 93.88 91 GLU A O 1
ATOM 726 N N . VAL A 1 92 ? 15.842 -6.202 3.026 1.00 95.81 92 VAL A N 1
ATOM 727 C CA . VAL A 1 92 ? 16.695 -6.377 1.846 1.00 95.81 92 VAL A CA 1
ATOM 728 C C . VAL A 1 92 ? 17.779 -5.303 1.795 1.00 95.81 92 VAL A C 1
ATOM 730 O O . VAL A 1 92 ? 17.517 -4.128 1.492 1.00 95.81 92 VAL A O 1
ATOM 733 N N . HIS A 1 93 ? 19.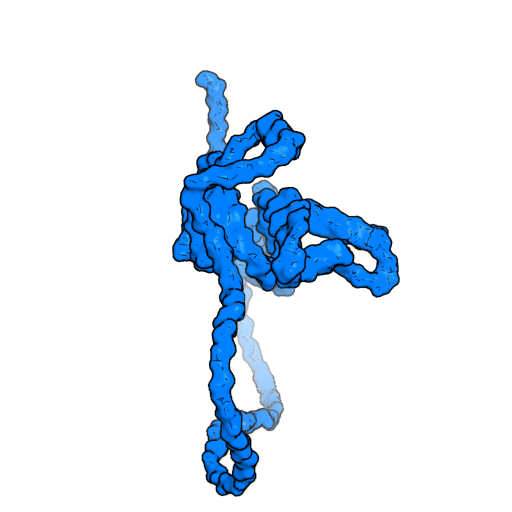025 -5.731 2.012 1.00 91.56 93 HIS A N 1
ATOM 734 C CA . HIS A 1 93 ? 20.207 -4.879 1.963 1.00 91.56 93 HIS A CA 1
ATOM 735 C C . HIS A 1 93 ? 21.363 -5.505 1.158 1.00 91.56 93 HIS A C 1
ATOM 737 O O . HIS A 1 93 ? 21.675 -6.676 1.358 1.00 91.56 93 HIS A O 1
ATOM 743 N N . PRO A 1 94 ? 22.035 -4.728 0.281 1.00 92.38 94 PRO A N 1
ATOM 744 C CA . PRO A 1 94 ? 21.752 -3.328 -0.055 1.00 92.38 94 PRO A CA 1
ATOM 745 C C . PRO A 1 94 ? 20.456 -3.162 -0.869 1.00 92.38 94 PRO A C 1
ATOM 747 O O . PRO A 1 94 ? 20.043 -4.057 -1.600 1.00 92.38 94 PRO A O 1
ATOM 750 N N . ALA A 1 95 ? 19.818 -1.992 -0.753 1.00 95.19 95 ALA A N 1
ATOM 751 C CA . ALA A 1 95 ? 18.629 -1.676 -1.546 1.00 95.19 95 ALA A CA 1
ATOM 752 C C . ALA A 1 95 ? 18.994 -1.620 -3.046 1.00 95.19 95 ALA A C 1
ATOM 754 O O . ALA A 1 95 ? 19.898 -0.854 -3.406 1.00 95.19 95 ALA A O 1
ATOM 755 N N . PRO A 1 96 ? 18.304 -2.361 -3.936 1.00 94.81 96 PRO A N 1
ATOM 756 C CA . PRO A 1 96 ? 18.501 -2.251 -5.374 1.00 94.81 96 PRO A CA 1
ATOM 757 C C . PRO A 1 96 ? 18.246 -0.822 -5.859 1.00 94.81 96 PRO A C 1
ATOM 759 O O . PRO A 1 96 ? 17.425 -0.083 -5.298 1.00 94.81 96 PRO A O 1
ATOM 762 N N . LYS A 1 97 ? 18.933 -0.423 -6.933 1.00 93.06 97 LYS A N 1
ATOM 763 C CA . LYS A 1 97 ? 18.707 0.887 -7.552 1.00 93.06 97 LYS A CA 1
ATOM 764 C C . LYS A 1 97 ? 17.311 0.927 -8.169 1.00 93.06 97 LYS A C 1
ATOM 766 O O . LYS A 1 97 ? 16.929 0.043 -8.928 1.00 93.06 97 LYS A O 1
ATOM 771 N N . SER A 1 98 ? 16.571 1.988 -7.860 1.00 92.50 98 SER A N 1
ATOM 772 C CA . SER A 1 98 ? 15.292 2.260 -8.511 1.00 92.50 98 SER A CA 1
ATOM 773 C C . SER A 1 98 ? 15.521 2.555 -9.995 1.00 92.50 98 SER A C 1
ATOM 775 O O . SER A 1 98 ? 16.457 3.270 -10.362 1.00 92.50 98 SER A O 1
ATOM 777 N N . THR A 1 99 ? 14.672 1.994 -10.848 1.00 91.31 99 THR A N 1
ATOM 778 C CA . THR A 1 99 ? 14.782 2.063 -12.307 1.00 91.31 99 THR A CA 1
ATOM 779 C C . THR A 1 99 ? 13.670 2.916 -12.909 1.00 91.31 99 THR A C 1
ATOM 781 O O . THR A 1 99 ? 12.553 2.968 -12.392 1.00 91.31 99 THR A O 1
ATOM 784 N N . LYS A 1 100 ? 13.975 3.602 -14.017 1.00 90.81 100 LYS A N 1
ATOM 785 C CA . LYS A 1 100 ? 12.989 4.382 -14.784 1.00 90.81 100 LYS A CA 1
ATOM 786 C C . LYS A 1 100 ? 12.311 3.561 -15.885 1.00 90.81 100 LYS A C 1
ATOM 788 O O . LYS A 1 100 ? 11.297 4.018 -16.419 1.00 90.81 100 LYS A O 1
ATOM 793 N N . HIS A 1 101 ? 12.828 2.370 -16.200 1.00 92.75 101 HIS A N 1
ATOM 794 C CA . HIS A 1 101 ? 12.251 1.492 -17.217 1.00 92.75 101 HIS A CA 1
ATOM 795 C C . HIS A 1 101 ? 10.795 1.159 -16.871 1.00 92.75 101 HIS A C 1
ATOM 797 O O . HIS A 1 101 ? 10.486 0.727 -15.760 1.00 92.75 101 HIS A O 1
ATOM 803 N N . GLN A 1 102 ? 9.884 1.417 -17.810 1.00 91.62 102 GLN A N 1
ATOM 804 C CA . GLN A 1 102 ? 8.456 1.203 -17.601 1.00 91.62 102 GLN A CA 1
ATOM 805 C C . GLN A 1 102 ? 8.153 -0.285 -17.395 1.00 91.62 102 GLN A C 1
ATOM 807 O O . GLN A 1 102 ? 8.731 -1.153 -18.047 1.00 91.62 102 GLN A O 1
ATOM 812 N N . GLY A 1 103 ? 7.269 -0.575 -16.440 1.00 91.56 103 GLY A N 1
ATOM 813 C CA . GLY A 1 103 ? 6.913 -1.942 -16.059 1.00 91.56 103 GLY A CA 1
ATOM 814 C C . GLY A 1 103 ? 7.989 -2.685 -15.263 1.00 91.56 103 GLY A C 1
ATOM 815 O O . GLY A 1 103 ? 7.726 -3.787 -14.802 1.00 91.56 103 GLY A O 1
ATOM 816 N N . ARG A 1 104 ? 9.177 -2.113 -15.036 1.00 96.00 104 ARG A N 1
ATOM 817 C CA . ARG A 1 104 ? 10.211 -2.762 -14.225 1.00 96.00 104 ARG A CA 1
ATOM 818 C C . ARG A 1 104 ? 9.997 -2.473 -12.742 1.00 96.00 104 ARG A C 1
ATOM 820 O O . ARG A 1 104 ? 9.961 -1.314 -12.323 1.00 96.00 104 ARG A O 1
ATOM 827 N N . ALA A 1 105 ? 9.861 -3.533 -11.955 1.00 96.00 105 ALA A N 1
ATOM 828 C CA . ALA A 1 105 ? 9.605 -3.470 -10.522 1.00 96.00 105 ALA A CA 1
ATOM 829 C C . ALA A 1 105 ? 10.513 -4.430 -9.754 1.00 96.00 105 ALA A C 1
ATOM 831 O O . ALA A 1 105 ? 11.036 -5.392 -10.309 1.00 96.00 105 ALA A O 1
ATOM 832 N N . GLN A 1 106 ? 10.678 -4.180 -8.460 1.00 97.44 106 GLN A N 1
ATOM 833 C CA . GLN A 1 106 ? 11.282 -5.129 -7.534 1.00 97.44 106 GLN A CA 1
ATOM 834 C C . GLN A 1 106 ? 10.168 -5.924 -6.861 1.00 97.44 106 GLN A C 1
ATOM 836 O O . GLN A 1 106 ? 9.294 -5.340 -6.218 1.00 97.44 106 GLN A O 1
ATOM 841 N N . VAL A 1 107 ? 10.195 -7.245 -7.015 1.00 97.06 107 VAL A N 1
ATOM 842 C CA . VAL A 1 107 ? 9.321 -8.168 -6.289 1.00 97.06 107 VAL A CA 1
ATOM 843 C C . VAL A 1 107 ? 10.085 -8.646 -5.066 1.00 97.06 107 VAL A C 1
ATOM 845 O O . VAL A 1 107 ? 11.096 -9.337 -5.191 1.00 97.06 107 VAL A O 1
ATOM 848 N N . VAL A 1 108 ? 9.622 -8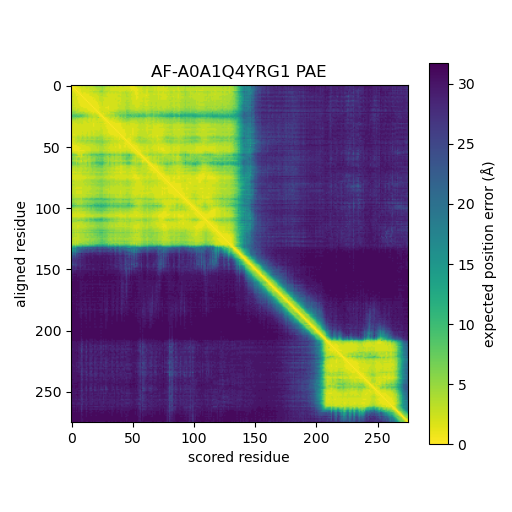.233 -3.892 1.00 96.88 108 VAL A N 1
ATOM 849 C CA . VAL A 1 108 ? 10.211 -8.571 -2.600 1.00 96.88 108 VAL A CA 1
ATOM 850 C C . VAL A 1 108 ? 9.421 -9.709 -1.977 1.00 96.88 108 VAL A C 1
ATOM 852 O O . VAL A 1 108 ? 8.207 -9.597 -1.796 1.00 96.88 108 VAL A O 1
ATOM 855 N N . SER A 1 109 ? 10.109 -10.802 -1.665 1.00 94.94 109 SER A N 1
ATOM 856 C CA . SER A 1 109 ? 9.556 -11.940 -0.936 1.00 94.94 109 SER A CA 1
ATOM 857 C C . SER A 1 109 ? 10.676 -12.740 -0.272 1.00 94.94 109 SER A C 1
ATOM 859 O O . SER A 1 109 ? 11.778 -12.857 -0.818 1.00 94.94 109 SER A O 1
ATOM 861 N N . GLY A 1 110 ? 10.406 -13.276 0.922 1.00 89.62 110 GLY A N 1
ATOM 862 C CA . GLY A 1 110 ? 11.347 -14.134 1.649 1.00 89.62 110 GLY A CA 1
ATOM 863 C C . GLY A 1 110 ? 12.704 -13.479 1.933 1.00 89.62 110 GLY A C 1
ATOM 864 O O . GLY A 1 110 ? 13.727 -14.146 1.828 1.00 89.62 110 GLY A O 1
ATOM 865 N N . GLY A 1 111 ? 12.734 -12.171 2.214 1.00 91.38 111 GLY A N 1
ATOM 866 C CA . GLY A 1 111 ? 13.983 -11.439 2.470 1.00 91.38 111 GLY A CA 1
ATOM 867 C C . GLY A 1 111 ? 14.852 -11.194 1.232 1.00 91.38 111 GLY A C 1
ATOM 868 O O . GLY A 1 111 ? 16.003 -10.787 1.358 1.00 91.38 111 GLY A O 1
ATOM 869 N N . SER A 1 112 ? 14.320 -11.425 0.030 1.00 94.44 112 SER A N 1
ATOM 870 C CA . SER A 1 112 ? 15.017 -11.194 -1.236 1.00 94.44 112 SER A CA 1
ATOM 871 C C . SER A 1 112 ? 14.218 -10.261 -2.142 1.00 94.44 112 SER A C 1
ATOM 873 O O . SER A 1 112 ? 12.989 -10.244 -2.090 1.00 94.44 112 SER A O 1
ATOM 875 N N . ALA A 1 113 ? 14.913 -9.492 -2.983 1.00 96.81 113 ALA A N 1
ATOM 876 C CA . ALA A 1 113 ? 14.300 -8.676 -4.027 1.00 96.81 113 ALA A CA 1
ATOM 877 C C . ALA A 1 113 ? 14.738 -9.168 -5.407 1.00 96.81 113 ALA A C 1
ATOM 879 O O . ALA A 1 113 ? 15.933 -9.315 -5.669 1.00 96.81 113 ALA A O 1
ATOM 880 N N . ARG A 1 114 ? 13.768 -9.393 -6.295 1.00 96.50 114 ARG A N 1
ATOM 881 C CA . ARG A 1 114 ? 14.002 -9.768 -7.689 1.00 96.50 114 ARG A CA 1
ATOM 882 C C . ARG A 1 114 ? 13.455 -8.703 -8.626 1.00 96.50 114 ARG A C 1
ATOM 884 O O . ARG A 1 114 ? 12.254 -8.421 -8.622 1.00 96.50 114 ARG A O 1
ATOM 891 N N . GLU A 1 115 ? 14.317 -8.182 -9.491 1.00 96.88 115 GLU A N 1
ATOM 892 C CA . GLU A 1 115 ? 13.881 -7.303 -10.569 1.00 96.88 115 GLU A CA 1
ATOM 893 C C . GLU A 1 115 ? 13.028 -8.093 -11.569 1.00 96.88 115 GLU A C 1
ATOM 895 O O . GLU A 1 115 ? 13.431 -9.149 -12.053 1.00 96.88 115 GLU A O 1
ATOM 900 N N . THR A 1 116 ? 11.828 -7.597 -11.848 1.00 96.25 116 THR A N 1
ATOM 901 C CA . THR A 1 116 ? 10.823 -8.266 -12.673 1.00 96.25 116 THR A CA 1
ATOM 902 C C . THR A 1 116 ? 10.228 -7.274 -13.664 1.00 96.25 116 THR A C 1
ATOM 904 O O . THR A 1 116 ? 9.891 -6.143 -13.303 1.00 96.25 116 THR A O 1
ATOM 907 N N . GLN A 1 117 ? 10.086 -7.702 -14.918 1.00 96.12 117 GLN A N 1
ATOM 908 C CA . GLN A 1 117 ? 9.349 -6.964 -15.938 1.00 96.12 117 GLN A CA 1
ATOM 909 C C . GLN A 1 117 ? 7.867 -7.346 -15.853 1.00 96.12 117 GLN A C 1
ATOM 911 O O . GLN A 1 117 ? 7.499 -8.493 -16.093 1.00 96.12 117 GLN A O 1
ATOM 916 N N . ILE A 1 118 ? 7.024 -6.383 -15.494 1.00 92.88 118 ILE A N 1
ATOM 917 C CA . ILE A 1 118 ? 5.570 -6.532 -15.450 1.00 92.88 118 ILE A CA 1
ATOM 918 C C . ILE A 1 118 ? 5.030 -6.493 -16.884 1.00 92.88 118 ILE A C 1
ATOM 920 O O . ILE A 1 118 ? 5.493 -5.697 -17.709 1.00 92.88 118 ILE A O 1
ATOM 924 N N . LEU A 1 119 ? 4.052 -7.361 -17.155 1.00 91.44 119 LEU A N 1
ATOM 925 C CA . LEU A 1 119 ? 3.307 -7.393 -18.410 1.00 91.44 119 LEU A CA 1
ATOM 926 C C . LEU A 1 119 ? 2.601 -6.058 -18.644 1.00 91.44 119 LEU A C 1
ATOM 928 O O . LEU A 1 119 ? 1.948 -5.516 -17.752 1.00 91.44 119 LEU A O 1
ATOM 932 N N . PHE A 1 120 ? 2.731 -5.544 -19.859 1.00 90.44 120 PHE A N 1
ATOM 933 C CA . PHE A 1 120 ? 2.003 -4.368 -20.298 1.00 90.44 120 PHE A CA 1
ATOM 934 C C . PHE A 1 120 ? 0.705 -4.807 -20.973 1.00 90.44 120 PHE A C 1
ATOM 936 O O . PHE A 1 120 ? 0.732 -5.673 -21.841 1.00 90.44 120 PHE A O 1
ATOM 943 N N . PHE A 1 121 ? -0.400 -4.193 -20.562 1.00 87.44 121 PHE A N 1
ATOM 944 C CA . PHE A 1 121 ? -1.679 -4.254 -21.254 1.00 87.44 121 PHE A CA 1
ATOM 945 C C . PHE A 1 121 ? -2.107 -2.825 -21.565 1.00 87.44 121 PHE A C 1
ATOM 947 O O . PHE A 1 121 ? -2.060 -1.953 -20.690 1.00 87.44 121 PHE A O 1
ATOM 954 N N . THR A 1 122 ? -2.556 -2.586 -22.790 1.00 92.44 122 THR A N 1
ATOM 955 C CA . THR A 1 122 ? -3.393 -1.425 -23.089 1.00 92.44 122 THR A CA 1
ATOM 956 C C . THR A 1 122 ? -4.765 -1.593 -22.429 1.00 92.44 122 THR A C 1
ATOM 958 O O . THR A 1 122 ? -5.171 -2.701 -22.078 1.00 92.44 122 THR A O 1
ATOM 961 N N . GLU A 1 123 ? -5.506 -0.499 -22.244 1.00 93.00 123 GLU A N 1
ATOM 962 C CA . GLU A 1 123 ? -6.851 -0.579 -21.657 1.00 93.00 123 GLU A CA 1
ATOM 963 C C . GLU A 1 123 ? -7.802 -1.495 -22.458 1.00 93.00 123 GLU A C 1
ATOM 965 O O . GLU A 1 123 ? -8.483 -2.312 -21.829 1.00 93.00 123 GLU A O 1
ATOM 970 N N . PRO A 1 124 ? -7.841 -1.451 -23.810 1.00 92.06 124 PRO A N 1
ATOM 971 C CA . PRO A 1 124 ? -8.656 -2.383 -24.586 1.00 92.06 124 PRO A CA 1
ATOM 972 C C . PRO A 1 124 ? -8.239 -3.844 -24.391 1.00 92.06 124 PRO A C 1
ATOM 974 O O . PRO A 1 124 ? -9.106 -4.679 -24.146 1.00 92.06 124 PRO A O 1
ATOM 977 N N . GLU A 1 125 ? -6.936 -4.149 -24.412 1.00 90.69 125 GLU A N 1
ATOM 978 C CA . GLU A 1 125 ? -6.435 -5.515 -24.187 1.00 90.69 125 GLU A CA 1
ATOM 979 C C . GLU A 1 125 ? -6.760 -6.006 -22.770 1.00 90.69 125 GLU A C 1
ATOM 981 O O . GLU A 1 125 ? -7.155 -7.154 -22.588 1.00 90.69 125 GLU A O 1
ATOM 986 N N . ALA A 1 126 ? -6.632 -5.145 -21.754 1.00 89.88 126 ALA A N 1
ATOM 987 C CA . ALA A 1 126 ? -6.978 -5.483 -20.374 1.00 89.88 126 ALA A CA 1
ATOM 988 C C . ALA A 1 126 ? -8.480 -5.747 -20.221 1.00 89.88 126 ALA A C 1
ATOM 990 O O . ALA A 1 126 ? -8.877 -6.700 -19.546 1.00 89.88 126 ALA A O 1
ATOM 991 N N . ARG A 1 127 ? -9.320 -4.919 -20.857 1.00 91.12 127 ARG A N 1
ATOM 992 C CA . ARG A 1 127 ? -10.777 -5.083 -20.868 1.00 91.12 127 ARG A CA 1
ATOM 993 C C . ARG A 1 127 ? -11.164 -6.386 -21.547 1.00 91.12 127 ARG A C 1
ATOM 995 O O . ARG A 1 127 ? -11.923 -7.149 -20.961 1.00 91.12 127 ARG A O 1
ATOM 1002 N N . GLU A 1 128 ? -10.640 -6.640 -22.740 1.00 89.69 128 GLU A N 1
ATOM 1003 C CA . GLU A 1 128 ? -10.873 -7.882 -23.473 1.00 89.69 128 GLU A CA 1
ATOM 1004 C C . GLU A 1 128 ? -10.430 -9.087 -22.639 1.00 89.69 128 GLU A C 1
ATOM 1006 O O . GLU A 1 128 ? -11.204 -10.022 -22.437 1.00 89.69 128 GLU A O 1
ATOM 1011 N N . TRP A 1 129 ? -9.229 -9.045 -22.060 1.00 86.00 129 TRP A N 1
ATOM 1012 C CA . TRP A 1 129 ? -8.725 -10.117 -21.205 1.00 86.00 129 TRP A CA 1
ATOM 1013 C C . TRP A 1 129 ? -9.633 -10.380 -19.996 1.00 86.00 129 TRP A C 1
ATOM 1015 O O . TRP A 1 129 ? -9.947 -11.533 -19.694 1.00 86.00 129 TRP A O 1
ATOM 1025 N N . ALA A 1 130 ? -10.094 -9.323 -19.324 1.00 89.06 130 ALA A N 1
ATOM 1026 C CA . ALA A 1 130 ? -10.963 -9.425 -18.156 1.00 89.06 130 ALA A CA 1
ATOM 1027 C C . ALA A 1 130 ? -12.362 -9.971 -18.493 1.00 89.06 130 ALA A C 1
ATOM 1029 O O . ALA A 1 130 ? -12.936 -10.703 -17.686 1.00 89.06 130 ALA A O 1
ATOM 1030 N N . THR A 1 131 ? -12.915 -9.645 -19.666 1.00 90.75 131 THR A N 1
ATOM 1031 C CA . THR A 1 131 ? -14.277 -10.048 -20.064 1.00 90.75 131 THR A CA 1
ATOM 1032 C C . THR A 1 131 ? -14.334 -11.388 -20.787 1.00 90.75 131 THR A C 1
ATOM 1034 O O . THR A 1 131 ? -15.373 -12.044 -20.755 1.00 90.75 131 THR A O 1
ATOM 1037 N N . THR A 1 132 ? -13.235 -11.842 -21.395 1.00 86.69 132 THR A N 1
ATOM 1038 C CA . THR A 1 132 ? -13.211 -13.096 -22.168 1.00 86.69 132 THR A CA 1
ATOM 1039 C C . THR A 1 132 ? -13.438 -14.336 -21.287 1.00 86.69 132 THR A C 1
ATOM 1041 O O . THR A 1 132 ? -13.740 -15.413 -21.796 1.00 86.69 132 THR A O 1
ATOM 1044 N N . GLY A 1 133 ? -13.273 -14.237 -19.961 1.00 67.44 133 GLY A N 1
ATOM 1045 C CA . GLY A 1 133 ? -13.501 -15.351 -19.027 1.00 67.44 133 GLY A CA 1
ATOM 1046 C C . GLY A 1 133 ? -12.528 -16.530 -19.190 1.00 67.44 133 GLY A C 1
ATOM 1047 O O . GLY A 1 133 ? -12.634 -17.530 -18.476 1.00 67.44 133 GLY A O 1
ATOM 1048 N N . LYS A 1 134 ? -11.553 -16.423 -20.104 1.00 61.59 134 LYS A N 1
ATOM 1049 C CA . LYS A 1 134 ? -10.463 -17.386 -20.261 1.00 61.59 134 LYS A CA 1
ATOM 1050 C C . LYS A 1 134 ? -9.629 -17.354 -18.986 1.00 61.59 134 LYS A C 1
ATOM 1052 O O . LYS A 1 134 ? -8.924 -16.387 -18.711 1.00 61.59 134 LYS A O 1
ATOM 1057 N N . LYS A 1 135 ? -9.696 -18.432 -18.200 1.00 56.59 135 LYS A N 1
ATOM 1058 C CA . LYS A 1 135 ? -8.703 -18.681 -17.150 1.00 56.59 135 LYS A CA 1
ATOM 1059 C C . LYS A 1 135 ? -7.335 -18.634 -17.821 1.00 56.59 135 LYS A C 1
ATOM 1061 O O . LYS A 1 135 ? -7.128 -19.350 -18.799 1.00 56.59 135 LYS A O 1
ATOM 1066 N N . ALA A 1 136 ? -6.442 -17.780 -17.326 1.00 52.31 136 ALA A N 1
ATOM 1067 C CA . ALA A 1 136 ? -5.081 -17.710 -17.833 1.00 52.31 136 ALA A CA 1
ATOM 1068 C C . ALA A 1 136 ? -4.501 -19.132 -17.849 1.00 52.31 136 ALA A C 1
ATOM 1070 O O . ALA A 1 136 ? -4.397 -19.769 -16.798 1.00 52.31 136 ALA A O 1
ATOM 1071 N N . ALA A 1 137 ? -4.177 -19.649 -19.036 1.00 47.31 137 ALA A N 1
ATOM 1072 C CA . ALA A 1 137 ? -3.365 -20.848 -19.126 1.00 47.31 137 ALA A CA 1
ATOM 1073 C C . ALA A 1 137 ? -2.050 -20.510 -18.424 1.00 47.31 137 ALA A C 1
ATOM 1075 O O . ALA A 1 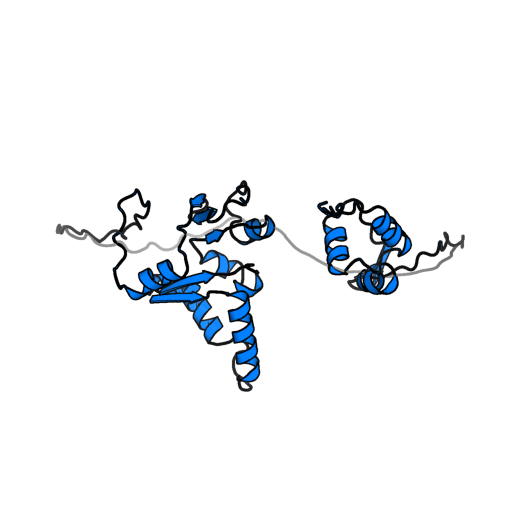137 ? -1.418 -19.505 -18.757 1.00 47.31 137 ALA A O 1
ATOM 1076 N N . ALA A 1 138 ? -1.681 -21.288 -17.407 1.00 41.78 138 ALA A N 1
ATOM 1077 C CA . ALA A 1 138 ? -0.391 -21.137 -16.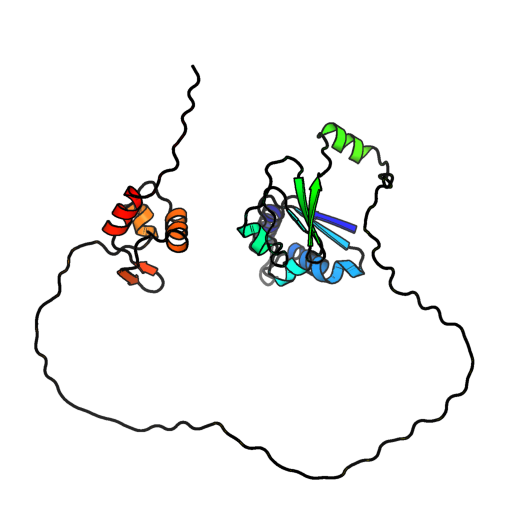760 1.00 41.78 138 ALA A CA 1
ATOM 1078 C C . ALA A 1 138 ? 0.680 -21.310 -17.844 1.00 41.78 138 ALA A C 1
ATOM 1080 O O . ALA A 1 138 ? 0.910 -22.417 -18.326 1.00 41.78 138 ALA A O 1
ATOM 1081 N N . VAL A 1 139 ? 1.273 -20.204 -18.294 1.00 45.19 139 VAL A N 1
ATOM 1082 C CA . VAL A 1 139 ? 2.373 -20.246 -19.252 1.00 45.19 139 VAL A CA 1
ATOM 1083 C C . VAL A 1 139 ? 3.526 -20.929 -18.526 1.00 45.19 139 VAL A C 1
ATOM 1085 O O . VAL A 1 139 ? 4.042 -20.396 -17.545 1.00 45.19 139 VAL A O 1
ATOM 1088 N N . GLY A 1 140 ? 3.868 -22.138 -18.973 1.00 40.38 140 GLY A N 1
ATOM 1089 C CA . GLY A 1 140 ? 4.878 -23.030 -18.399 1.00 40.38 140 GLY A CA 1
ATOM 1090 C C . GLY A 1 140 ? 6.322 -22.541 -18.548 1.00 40.38 140 GLY A C 1
ATOM 1091 O O . GLY A 1 140 ? 7.182 -23.297 -18.983 1.00 40.38 140 GLY A O 1
ATOM 1092 N N . GLY A 1 141 ? 6.599 -21.285 -18.199 1.00 38.88 141 GLY A N 1
ATOM 1093 C CA . GLY A 1 141 ? 7.944 -20.843 -17.826 1.00 38.88 141 GLY A CA 1
ATOM 1094 C C . GLY A 1 141 ? 8.232 -21.212 -16.365 1.00 38.88 141 GLY A C 1
ATOM 1095 O O . GLY A 1 141 ? 7.294 -21.514 -15.627 1.00 38.88 141 GLY A O 1
ATOM 1096 N N . PRO A 1 142 ? 9.497 -21.205 -15.906 1.00 38.59 142 PRO A N 1
ATOM 1097 C CA . PRO A 1 142 ? 9.842 -21.609 -14.548 1.00 38.59 142 PRO A CA 1
ATOM 1098 C C . PRO A 1 142 ? 9.287 -20.586 -13.553 1.00 38.59 142 PRO A C 1
ATOM 1100 O O . PRO A 1 142 ? 9.919 -19.582 -13.231 1.00 38.59 142 PRO A O 1
ATOM 1103 N N . VAL A 1 143 ? 8.075 -20.836 -13.071 1.00 37.47 143 VAL A N 1
ATOM 1104 C CA . VAL A 1 143 ? 7.485 -20.140 -11.934 1.00 37.47 143 VAL A CA 1
ATOM 1105 C C . VAL A 1 143 ? 8.027 -20.832 -10.682 1.00 37.47 143 VAL A C 1
ATOM 1107 O O . VAL A 1 143 ? 7.671 -21.988 -10.443 1.00 37.47 143 VAL A O 1
ATOM 1110 N N . PRO A 1 144 ? 8.870 -20.201 -9.844 1.00 48.59 144 PRO A N 1
ATOM 1111 C CA . PRO A 1 144 ? 9.176 -20.775 -8.549 1.00 48.59 144 PRO A CA 1
ATOM 1112 C C . PRO A 1 144 ? 8.009 -20.449 -7.617 1.00 48.59 144 PRO A C 1
ATOM 1114 O O . PRO A 1 144 ? 8.041 -19.459 -6.896 1.00 48.59 144 PRO A O 1
ATOM 1117 N N . VAL A 1 145 ? 6.960 -21.270 -7.649 1.00 39.12 145 VAL A N 1
ATOM 1118 C CA . VAL A 1 145 ? 5.992 -21.363 -6.550 1.00 39.12 145 VAL A CA 1
ATOM 1119 C C . VAL A 1 145 ? 5.628 -22.832 -6.358 1.00 39.12 145 VAL A C 1
ATOM 1121 O O . VAL A 1 145 ? 4.566 -23.294 -6.762 1.00 39.12 145 VAL A O 1
ATOM 1124 N N . GLN A 1 146 ? 6.506 -23.580 -5.693 1.00 34.72 146 GLN A N 1
ATOM 1125 C CA . GLN A 1 146 ? 6.012 -24.627 -4.807 1.00 34.72 146 GLN A CA 1
ATOM 1126 C C . GLN A 1 146 ? 5.739 -23.967 -3.458 1.00 34.72 146 GLN A C 1
ATOM 1128 O O . GLN A 1 146 ? 6.631 -23.833 -2.625 1.00 34.72 146 GLN A O 1
ATOM 1133 N N . MET A 1 147 ? 4.489 -23.557 -3.230 1.00 37.66 147 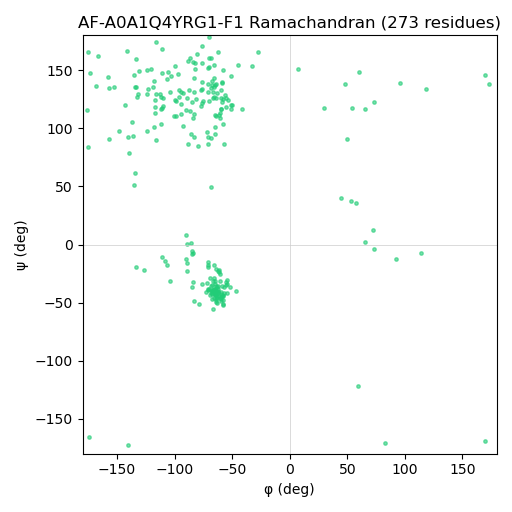MET A N 1
ATOM 1134 C CA . MET A 1 147 ? 3.988 -23.516 -1.859 1.00 37.66 147 MET A CA 1
ATOM 1135 C C . MET A 1 147 ? 4.073 -24.952 -1.343 1.00 37.66 147 MET A C 1
ATOM 1137 O O . MET A 1 147 ? 3.359 -25.823 -1.841 1.00 37.66 147 MET A O 1
ATOM 1141 N N . HIS A 1 148 ? 4.998 -25.216 -0.419 1.00 37.12 148 HIS A N 1
ATOM 1142 C CA . HIS A 1 148 ? 5.118 -26.518 0.221 1.00 37.12 148 HIS A CA 1
ATOM 1143 C C . HIS A 1 148 ? 3.750 -26.949 0.754 1.00 37.12 148 HIS A C 1
ATOM 1145 O O . HIS A 1 148 ? 3.126 -26.267 1.570 1.00 37.12 148 HIS A O 1
ATOM 1151 N N . LYS A 1 149 ? 3.285 -28.086 0.237 1.00 36.97 149 LYS A N 1
ATOM 1152 C CA . LYS A 1 149 ? 2.181 -28.852 0.799 1.00 36.97 149 LYS A CA 1
ATOM 1153 C C . LYS A 1 149 ? 2.553 -29.165 2.260 1.00 36.97 149 LYS A C 1
ATOM 1155 O O . LYS A 1 149 ? 3.664 -29.650 2.476 1.00 36.97 149 LYS A O 1
ATOM 1160 N N . PRO A 1 150 ? 1.694 -28.891 3.258 1.00 37.06 150 PRO A N 1
ATOM 1161 C CA . PRO A 1 150 ? 1.941 -29.396 4.604 1.00 37.06 150 PRO A CA 1
ATOM 1162 C C . PRO A 1 150 ? 2.005 -30.930 4.533 1.00 37.06 150 PRO A C 1
ATOM 1164 O O . PRO A 1 150 ? 1.226 -31.516 3.769 1.00 37.06 150 PRO A O 1
ATOM 1167 N N . PRO A 1 151 ? 2.939 -31.585 5.245 1.00 34.31 151 PRO A N 1
ATOM 1168 C CA . PRO A 1 151 ? 3.080 -33.032 5.183 1.00 34.31 151 PRO A CA 1
ATOM 1169 C C . PRO A 1 151 ? 1.736 -33.666 5.535 1.00 34.31 151 PRO A C 1
ATOM 1171 O O . PRO A 1 151 ? 1.164 -33.414 6.589 1.00 34.31 151 PRO A O 1
ATOM 1174 N N . THR A 1 152 ? 1.191 -34.407 4.573 1.00 34.47 152 THR A N 1
ATOM 1175 C CA . THR A 1 152 ? 0.016 -35.242 4.788 1.00 34.47 152 THR A CA 1
ATOM 1176 C C . THR A 1 152 ? 0.501 -36.472 5.523 1.00 34.47 152 THR A C 1
ATOM 1178 O O . THR A 1 152 ? 1.358 -37.191 5.002 1.00 34.47 152 THR A O 1
ATOM 1181 N N . ASP A 1 153 ? -0.037 -36.666 6.723 1.00 38.56 153 ASP A N 1
ATOM 1182 C CA . ASP A 1 153 ? 0.125 -37.863 7.532 1.00 38.56 153 ASP A CA 1
ATOM 1183 C C . ASP A 1 153 ? 0.034 -39.110 6.655 1.00 38.56 153 ASP A C 1
ATOM 1185 O O . ASP A 1 153 ? -0.979 -39.388 6.013 1.00 38.56 153 ASP A O 1
ATOM 1189 N N . SER A 1 154 ? 1.141 -39.839 6.600 1.00 35.78 154 SER A N 1
ATOM 1190 C CA . SER A 1 154 ? 1.198 -41.189 6.062 1.00 35.78 154 SER A CA 1
ATOM 1191 C C . SER A 1 154 ? 1.581 -42.082 7.225 1.00 35.78 154 SER A C 1
ATOM 1193 O O . SER A 1 154 ? 2.755 -42.278 7.525 1.00 35.78 154 SER A O 1
ATOM 1195 N N . GLN A 1 155 ? 0.559 -42.557 7.923 1.00 35.06 155 GLN A N 1
ATOM 1196 C CA . GLN A 1 155 ? 0.659 -43.630 8.894 1.00 35.06 155 GLN A CA 1
ATOM 1197 C C . GLN A 1 155 ? 0.650 -44.962 8.129 1.00 35.06 155 GLN A C 1
ATOM 1199 O O . GLN A 1 155 ? -0.304 -45.219 7.393 1.00 35.06 155 GLN A O 1
ATOM 1204 N N . PRO A 1 156 ? 1.641 -45.847 8.308 1.00 38.09 156 PRO A N 1
ATOM 1205 C CA . PRO A 1 156 ? 1.419 -47.271 8.190 1.00 38.09 156 PRO A CA 1
ATOM 1206 C C . PRO A 1 156 ? 1.185 -47.858 9.584 1.00 38.09 156 PRO A C 1
ATOM 1208 O O . PRO A 1 156 ? 1.901 -47.573 10.545 1.00 38.09 156 PRO A O 1
ATOM 1211 N N . ALA A 1 157 ? 0.144 -48.677 9.680 1.00 30.64 157 ALA A N 1
ATOM 1212 C CA . ALA A 1 157 ? -0.130 -49.509 10.834 1.00 30.64 157 ALA A CA 1
ATOM 1213 C C . ALA A 1 157 ? 0.998 -50.532 11.038 1.00 30.64 157 ALA A C 1
ATOM 1215 O O . ALA A 1 157 ? 1.335 -51.266 10.114 1.00 30.64 157 ALA A O 1
ATOM 1216 N N . SER A 1 158 ? 1.501 -50.616 12.269 1.00 35.91 158 SER A N 1
ATOM 1217 C CA . SER A 1 158 ? 2.040 -51.845 12.849 1.00 35.91 158 SER A CA 1
ATOM 1218 C C . SER A 1 158 ? 1.673 -51.871 14.326 1.00 35.91 158 SER A C 1
ATOM 1220 O O . SER A 1 158 ? 2.001 -50.958 15.081 1.00 35.91 158 SER A O 1
ATOM 1222 N N . ALA A 1 159 ? 0.935 -52.912 14.700 1.00 37.53 159 ALA A N 1
ATOM 1223 C CA . ALA A 1 159 ? 0.624 -53.263 16.072 1.00 37.53 159 ALA A CA 1
ATOM 1224 C C . ALA A 1 159 ? 1.908 -53.672 16.813 1.00 37.53 159 ALA A C 1
ATOM 1226 O O . ALA A 1 159 ? 2.716 -54.432 16.284 1.00 37.53 159 ALA A O 1
ATOM 1227 N N . GLY A 1 160 ? 2.067 -53.167 18.035 1.00 31.53 160 GLY A N 1
ATOM 1228 C CA . GLY A 1 160 ? 3.183 -53.467 18.925 1.00 31.53 160 GLY A CA 1
ATOM 1229 C C . GLY A 1 160 ? 2.982 -52.796 20.283 1.00 31.53 160 GLY A C 1
ATOM 1230 O O . GLY A 1 160 ? 3.412 -51.670 20.481 1.00 31.53 160 GLY A O 1
ATOM 1231 N N . GLU A 1 161 ? 2.218 -53.472 21.139 1.00 30.97 161 GLU A N 1
ATOM 1232 C CA . GLU A 1 161 ? 2.332 -53.567 22.607 1.00 30.97 161 GLU A CA 1
ATOM 1233 C C . GLU A 1 161 ? 2.924 -52.388 23.424 1.00 30.97 161 GLU A C 1
ATOM 1235 O O . GLU A 1 161 ? 4.105 -52.057 23.347 1.00 30.97 161 GLU A O 1
ATOM 1240 N N . LEU A 1 162 ? 2.087 -51.820 24.305 1.00 36.66 162 LEU A N 1
ATOM 1241 C CA . LEU A 1 162 ? 2.435 -50.851 25.357 1.00 36.66 162 LEU A CA 1
ATOM 1242 C C . LEU A 1 162 ? 3.097 -51.532 26.574 1.00 36.66 162 LEU A C 1
ATOM 1244 O O . LEU A 1 162 ? 2.489 -52.442 27.138 1.00 36.66 162 LEU A O 1
ATOM 1248 N N . PRO A 1 163 ? 4.222 -51.009 27.100 1.00 43.50 163 PRO A N 1
ATOM 1249 C CA . PRO A 1 163 ? 4.608 -51.196 28.495 1.00 43.50 163 PRO A CA 1
ATOM 1250 C C . PRO A 1 163 ? 4.240 -49.968 29.366 1.00 43.50 163 PRO A C 1
ATOM 1252 O O . PRO A 1 163 ? 4.115 -48.852 28.854 1.00 43.50 163 PRO A O 1
ATOM 1255 N N . PRO A 1 164 ? 4.028 -50.155 30.685 1.00 44.16 164 PRO A N 1
ATOM 1256 C CA . PRO A 1 164 ? 3.350 -49.190 31.550 1.00 44.16 164 PRO A CA 1
ATOM 1257 C C . PRO A 1 164 ? 4.254 -48.052 32.048 1.00 44.16 164 PRO A C 1
ATOM 1259 O O . PRO A 1 164 ? 5.472 -48.182 32.160 1.00 44.16 164 PRO A O 1
ATOM 1262 N N . ALA A 1 165 ? 3.613 -46.937 32.403 1.00 39.78 165 ALA A N 1
ATOM 1263 C CA . ALA A 1 165 ? 4.227 -45.759 33.008 1.00 39.78 165 ALA A CA 1
ATOM 1264 C C . ALA A 1 165 ? 4.787 -46.031 34.423 1.00 39.78 165 ALA A C 1
ATOM 1266 O O . ALA A 1 165 ? 4.116 -46.694 35.217 1.00 39.78 165 ALA A O 1
ATOM 1267 N N . PRO A 1 166 ? 5.929 -45.431 34.809 1.00 42.66 166 PRO A N 1
ATOM 1268 C CA . PRO A 1 166 ? 6.294 -45.253 36.207 1.00 42.66 166 PRO A CA 1
ATOM 1269 C C . PRO A 1 166 ? 5.857 -43.870 36.725 1.00 42.66 166 PRO A C 1
ATOM 1271 O O . PRO A 1 166 ? 6.121 -42.839 36.107 1.00 42.66 166 PRO A O 1
ATOM 1274 N N . GLY A 1 167 ? 5.188 -43.867 37.883 1.00 36.72 167 GLY A N 1
ATOM 1275 C CA . GLY A 1 167 ? 4.877 -42.673 38.679 1.00 36.72 167 GLY A CA 1
ATOM 1276 C C . GLY A 1 167 ? 6.110 -42.042 39.356 1.00 36.72 167 GLY A C 1
ATOM 1277 O O . GLY A 1 167 ? 7.225 -42.546 39.214 1.00 36.72 167 GLY A O 1
ATOM 1278 N N . PRO A 1 168 ? 5.931 -40.920 40.079 1.00 43.28 168 PRO A N 1
ATOM 1279 C CA . PRO A 1 168 ? 7.002 -39.973 40.390 1.00 43.28 168 PRO A CA 1
ATOM 1280 C C . PRO A 1 168 ? 7.752 -40.322 41.686 1.00 43.28 168 PRO A C 1
ATOM 1282 O O . PRO A 1 168 ? 7.154 -40.902 42.592 1.00 43.28 168 PRO A O 1
ATOM 1285 N N . PRO A 1 169 ? 8.999 -39.847 41.867 1.00 39.56 169 PRO A N 1
ATOM 1286 C CA . PRO A 1 169 ? 9.557 -39.654 43.196 1.00 39.56 169 PRO A CA 1
ATOM 1287 C C . PRO A 1 169 ? 9.574 -38.171 43.594 1.00 39.56 169 PRO A C 1
ATOM 1289 O O . PRO A 1 169 ? 10.027 -37.293 42.859 1.00 39.56 169 PRO A O 1
ATOM 1292 N N . ALA A 1 170 ? 9.069 -37.920 44.799 1.00 32.03 170 ALA A N 1
ATOM 1293 C CA . ALA A 1 170 ? 9.109 -36.649 45.499 1.00 32.03 170 ALA A CA 1
ATOM 1294 C C . ALA A 1 170 ? 10.447 -36.422 46.233 1.00 32.03 170 ALA A C 1
ATOM 1296 O O . ALA A 1 170 ? 11.059 -37.359 46.733 1.00 32.03 170 ALA A O 1
ATOM 1297 N N . SER A 1 171 ? 10.790 -35.135 46.352 1.00 32.84 171 SER A N 1
ATOM 1298 C CA . SER A 1 171 ? 11.489 -34.437 47.446 1.00 32.84 171 SER A CA 1
ATOM 1299 C C . SER A 1 171 ? 12.846 -34.920 47.980 1.00 32.84 171 SER A C 1
ATOM 1301 O O . SER A 1 171 ? 12.956 -35.902 48.705 1.00 32.84 171 SER A O 1
ATOM 1303 N N . GLY A 1 172 ? 13.839 -34.037 47.808 1.00 28.91 172 GLY A N 1
ATOM 1304 C CA . GLY A 1 172 ? 15.080 -33.969 48.584 1.00 28.91 172 GLY A CA 1
ATOM 1305 C C . GLY A 1 172 ? 15.712 -32.567 48.534 1.00 28.91 172 GLY A C 1
ATOM 1306 O O . GLY A 1 172 ? 16.471 -32.256 47.627 1.00 28.91 172 GLY A O 1
ATOM 1307 N N . HIS A 1 173 ? 15.335 -31.725 49.504 1.00 29.95 173 HIS A N 1
ATOM 1308 C CA . HIS A 1 173 ? 15.988 -30.509 50.047 1.00 29.95 173 HIS A CA 1
ATOM 1309 C C . HIS A 1 173 ? 17.547 -30.553 50.042 1.00 29.95 173 HIS A C 1
ATOM 1311 O O . HIS A 1 173 ? 18.096 -31.634 50.191 1.00 29.95 173 HIS A O 1
ATOM 1317 N N . ARG A 1 174 ? 18.379 -29.489 49.989 1.00 29.42 174 ARG A N 1
ATOM 1318 C CA . ARG A 1 174 ? 18.319 -28.030 50.276 1.00 29.42 174 ARG A CA 1
ATOM 1319 C C . ARG A 1 174 ? 19.682 -27.376 49.826 1.00 29.42 174 ARG A C 1
ATOM 1321 O O . ARG A 1 174 ? 20.401 -28.037 49.088 1.00 29.42 174 ARG A O 1
ATOM 1328 N N . PRO A 1 175 ? 20.066 -26.129 50.203 1.00 38.09 175 PRO A N 1
ATOM 1329 C CA . PRO A 1 175 ? 20.321 -24.996 49.297 1.00 38.09 175 PRO A CA 1
ATOM 1330 C C . PRO A 1 175 ? 21.789 -24.491 49.289 1.00 38.09 175 PRO A C 1
ATOM 1332 O O . PRO A 1 175 ? 22.569 -24.920 50.124 1.00 38.09 175 PRO A O 1
ATOM 1335 N N . VAL A 1 176 ? 22.122 -23.539 48.406 1.00 30.16 176 VAL A N 1
ATOM 1336 C CA . VAL A 1 176 ? 23.064 -22.385 48.543 1.00 30.16 176 VAL A CA 1
ATOM 1337 C C . VAL A 1 176 ? 23.242 -21.786 47.131 1.00 30.16 176 VAL A C 1
ATOM 1339 O O . VAL A 1 176 ? 23.218 -22.526 46.157 1.00 30.16 176 VAL A O 1
ATOM 1342 N N . ASP A 1 177 ? 23.412 -20.497 46.864 1.00 29.72 177 ASP A N 1
ATOM 1343 C CA . ASP A 1 177 ? 23.420 -19.287 47.674 1.00 29.72 177 ASP A CA 1
ATOM 1344 C C . ASP A 1 177 ? 23.080 -18.124 46.729 1.00 29.72 177 ASP A C 1
ATOM 1346 O O . ASP A 1 177 ? 23.624 -18.015 45.628 1.00 29.72 177 ASP A O 1
ATOM 1350 N N . ALA A 1 178 ? 22.184 -17.248 47.172 1.00 31.31 178 ALA A N 1
ATOM 1351 C CA . ALA A 1 178 ? 21.935 -15.958 46.555 1.00 31.31 178 ALA A CA 1
ATOM 1352 C C . ALA A 1 178 ? 22.880 -14.927 47.184 1.00 31.31 178 ALA A C 1
ATOM 1354 O O . ALA A 1 178 ? 22.886 -14.743 48.400 1.00 31.31 178 ALA A O 1
ATOM 1355 N N . ARG A 1 179 ? 23.647 -14.218 46.354 1.00 30.27 179 ARG A N 1
ATOM 1356 C CA . ARG A 1 179 ? 24.263 -12.931 46.702 1.00 30.27 179 ARG A CA 1
ATOM 1357 C C . ARG A 1 179 ? 24.075 -12.003 45.497 1.00 30.27 179 ARG A C 1
ATOM 1359 O O . ARG A 1 179 ? 24.591 -12.302 44.430 1.00 30.27 179 ARG A O 1
ATOM 1366 N N . ASN A 1 180 ? 23.159 -11.033 45.560 1.00 33.91 180 ASN A N 1
ATOM 1367 C CA . ASN A 1 180 ? 23.235 -9.748 46.290 1.00 33.91 180 ASN A CA 1
ATOM 1368 C C . ASN A 1 180 ? 23.720 -8.646 45.321 1.00 33.91 180 ASN A C 1
ATOM 1370 O O . ASN A 1 180 ? 24.631 -8.901 44.551 1.00 33.91 180 ASN A O 1
ATOM 1374 N N . LEU A 1 181 ? 23.240 -7.401 45.276 1.00 30.67 181 LEU A N 1
ATOM 1375 C CA . LEU A 1 181 ? 22.311 -6.604 46.082 1.00 30.67 181 LEU A CA 1
ATOM 1376 C C . LEU A 1 181 ? 22.003 -5.327 45.265 1.00 30.67 181 LEU A C 1
ATOM 1378 O O . LEU A 1 181 ? 22.915 -4.680 44.762 1.00 30.67 181 LEU A O 1
ATOM 1382 N N . ALA A 1 182 ? 20.743 -4.919 45.214 1.00 30.55 182 ALA A N 1
ATOM 1383 C CA . ALA A 1 182 ? 20.348 -3.549 45.567 1.00 30.55 182 ALA A CA 1
ATOM 1384 C C . ALA A 1 182 ? 19.554 -3.686 46.892 1.00 30.55 182 ALA A C 1
ATOM 1386 O O . ALA A 1 182 ? 19.203 -4.831 47.202 1.00 30.55 182 ALA A O 1
ATOM 1387 N N . PRO A 1 183 ? 19.201 -2.642 47.675 1.00 43.41 183 PRO A N 1
ATOM 1388 C CA . PRO A 1 183 ? 19.212 -1.193 47.411 1.00 43.41 183 PRO A CA 1
ATOM 1389 C C . PRO A 1 183 ? 19.678 -0.351 48.637 1.00 43.41 183 PRO A C 1
ATOM 1391 O O . PRO A 1 183 ? 20.090 -0.917 49.642 1.00 43.41 183 PRO A O 1
ATOM 1394 N N . ALA A 1 184 ? 19.585 0.987 48.582 1.00 27.52 184 ALA A N 1
ATOM 1395 C CA . ALA A 1 184 ? 18.951 1.817 49.632 1.00 27.52 184 ALA A CA 1
ATOM 1396 C C . ALA A 1 184 ? 19.138 3.326 49.381 1.00 27.52 184 ALA A C 1
ATOM 1398 O O . ALA A 1 184 ? 20.217 3.794 49.033 1.00 27.52 184 ALA A O 1
ATOM 1399 N N . ALA A 1 185 ? 18.057 4.068 49.616 1.00 29.77 185 ALA A N 1
ATOM 1400 C CA . ALA A 1 185 ? 17.987 5.518 49.715 1.00 29.77 185 ALA A CA 1
ATOM 1401 C C . ALA A 1 185 ? 17.877 5.944 51.194 1.00 29.77 185 ALA A C 1
ATOM 1403 O O . ALA A 1 185 ? 17.204 5.255 51.957 1.00 29.77 185 ALA A O 1
ATOM 1404 N N . ALA A 1 186 ? 18.485 7.080 51.556 1.00 28.78 186 ALA A N 1
ATOM 1405 C CA . ALA A 1 186 ? 18.152 8.010 52.659 1.00 28.78 186 ALA A CA 1
ATOM 1406 C C . ALA A 1 186 ? 19.138 9.201 52.533 1.00 28.78 186 ALA A C 1
ATOM 1408 O O . ALA A 1 186 ? 20.333 8.961 52.410 1.00 28.78 186 ALA A O 1
ATOM 1409 N N . SER A 1 187 ? 18.741 10.450 52.257 1.00 32.22 187 SER A N 1
ATOM 1410 C CA . SER A 1 187 ? 18.000 11.450 53.060 1.00 32.22 187 SER A CA 1
ATOM 1411 C C . SER A 1 187 ? 18.813 12.108 54.192 1.00 32.22 187 SER A C 1
ATOM 1413 O O . SER A 1 187 ? 19.261 11.416 55.098 1.00 32.22 187 SER A O 1
ATOM 1415 N N . GLY A 1 188 ? 18.888 13.453 54.141 1.00 27.94 188 GLY A N 1
ATOM 1416 C CA . GLY A 1 188 ? 19.330 14.400 55.191 1.00 27.94 188 GLY A CA 1
ATOM 1417 C C . GLY A 1 188 ? 20.569 15.229 54.791 1.00 27.94 188 GLY A C 1
ATOM 1418 O O . GLY A 1 188 ? 21.523 14.655 54.288 1.00 27.94 188 GLY A O 1
ATOM 1419 N N . GLU A 1 189 ? 20.688 16.553 54.958 1.00 27.84 189 GLU A N 1
ATOM 1420 C CA . GLU A 1 189 ? 19.808 17.635 55.434 1.00 27.84 189 GLU A CA 1
ATOM 1421 C C . GLU A 1 189 ? 20.547 19.000 55.222 1.00 27.84 189 GLU A C 1
ATOM 1423 O O . GLU A 1 189 ? 21.773 19.028 55.242 1.00 27.84 189 GLU A O 1
ATOM 1428 N N . LEU A 1 190 ? 19.780 20.072 54.946 1.00 29.80 190 LEU A N 1
ATOM 1429 C CA . LEU A 1 190 ? 19.879 21.538 55.246 1.00 29.80 190 LEU A CA 1
ATOM 1430 C C . LEU A 1 190 ? 21.174 22.127 55.908 1.00 29.80 190 LEU A C 1
ATOM 1432 O O . LEU A 1 190 ? 21.762 21.466 56.747 1.00 29.80 190 LEU A O 1
ATOM 1436 N N . ALA A 1 191 ? 21.652 23.384 55.747 1.00 29.30 191 ALA A N 1
ATOM 1437 C CA . ALA A 1 191 ? 21.170 24.668 55.190 1.00 29.30 191 ALA A CA 1
ATOM 1438 C C . ALA A 1 191 ? 22.283 25.780 55.190 1.00 29.30 191 ALA A C 1
ATOM 1440 O O . ALA A 1 191 ? 23.249 25.644 55.931 1.00 29.30 191 ALA A O 1
ATOM 1441 N N . ALA A 1 192 ? 22.029 26.883 54.438 1.00 29.95 192 ALA A 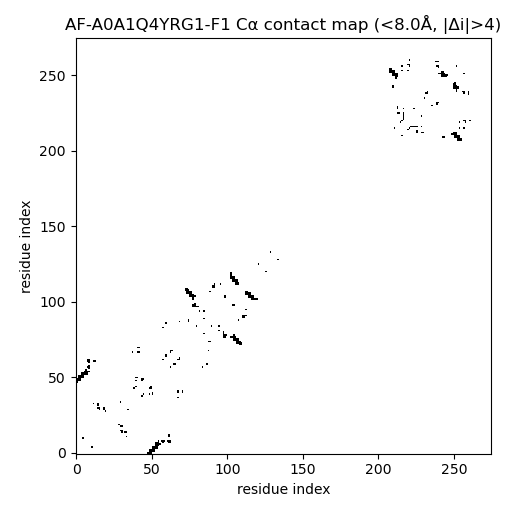N 1
ATOM 1442 C CA . ALA A 1 192 ? 22.417 28.322 54.602 1.00 29.95 192 ALA A CA 1
ATOM 1443 C C . ALA A 1 192 ? 23.930 28.725 54.651 1.00 29.95 192 ALA A C 1
ATOM 1445 O O . ALA A 1 192 ? 24.750 27.957 55.118 1.00 29.95 192 ALA A O 1
ATOM 1446 N N . ASP A 1 193 ? 24.441 29.891 54.208 1.00 26.97 193 ASP A N 1
ATOM 1447 C CA . ASP A 1 193 ? 23.896 31.235 53.939 1.00 26.97 193 ASP A CA 1
ATOM 1448 C C . ASP A 1 193 ? 24.898 32.119 53.114 1.00 26.97 193 ASP A C 1
ATOM 1450 O O . ASP A 1 193 ? 26.097 31.850 53.100 1.00 26.97 193 ASP A O 1
ATOM 1454 N N . ALA A 1 194 ? 24.373 33.194 52.504 1.00 28.88 194 ALA A N 1
ATOM 1455 C CA . ALA A 1 194 ? 24.947 34.512 52.133 1.00 28.88 194 ALA A CA 1
ATOM 1456 C C . ALA A 1 194 ? 26.095 34.744 51.086 1.00 28.88 194 ALA A C 1
ATOM 1458 O O . ALA A 1 194 ? 27.265 34.436 51.278 1.00 28.88 194 ALA A O 1
A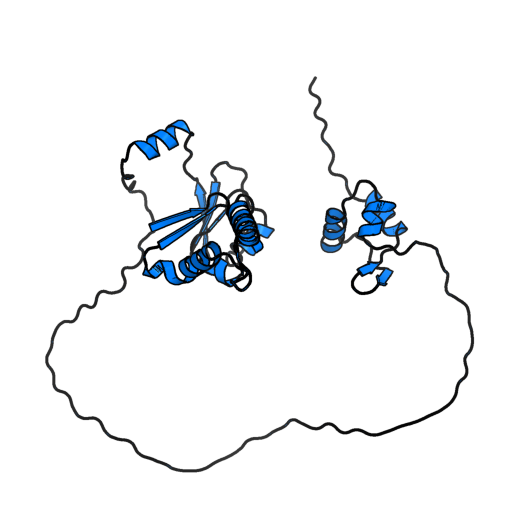TOM 1459 N N . THR A 1 195 ? 25.688 35.473 50.026 1.00 29.00 195 THR A N 1
ATOM 1460 C CA . THR A 1 195 ? 26.303 36.382 48.998 1.00 29.00 195 THR A CA 1
ATOM 1461 C C . THR A 1 195 ? 27.594 37.185 49.343 1.00 29.00 195 THR A C 1
ATOM 1463 O O . THR A 1 195 ? 27.855 37.349 50.530 1.00 29.00 195 THR A O 1
ATOM 1466 N N . PRO A 1 196 ? 28.362 37.803 48.383 1.00 35.41 196 PRO A N 1
ATOM 1467 C CA . PRO A 1 196 ? 27.873 38.607 47.242 1.00 35.41 196 PRO A CA 1
ATOM 1468 C C . PRO A 1 196 ? 28.592 38.486 45.874 1.00 35.41 196 PRO A C 1
ATOM 1470 O O . PRO A 1 196 ? 29.693 37.970 45.712 1.00 35.41 196 PRO A O 1
ATOM 1473 N N . THR A 1 197 ? 27.893 39.035 44.881 1.00 30.92 197 THR A N 1
ATOM 1474 C CA . THR A 1 197 ? 28.257 39.369 43.495 1.00 30.92 197 THR A CA 1
ATOM 1475 C C . THR A 1 197 ? 29.626 40.058 43.349 1.00 30.92 197 THR A C 1
ATOM 1477 O O . THR A 1 197 ? 29.999 40.871 44.195 1.00 30.92 197 THR A O 1
ATOM 1480 N N . PRO A 1 198 ? 30.267 39.924 42.172 1.00 33.03 198 PRO A N 1
ATOM 1481 C CA . PRO A 1 198 ? 30.574 41.140 41.427 1.00 33.03 198 PRO A CA 1
ATOM 1482 C C . PRO A 1 198 ? 30.003 41.111 40.007 1.00 33.03 198 PRO A C 1
ATOM 1484 O O . PRO A 1 198 ? 30.174 40.180 39.223 1.00 33.03 198 PRO A O 1
ATOM 1487 N N . THR A 1 199 ? 29.307 42.199 39.710 1.00 37.09 199 THR A N 1
ATOM 1488 C CA . THR A 1 199 ? 28.910 42.674 38.391 1.00 37.09 199 THR A CA 1
ATOM 1489 C C . THR A 1 199 ? 30.128 42.830 37.482 1.00 37.09 199 THR A C 1
ATOM 1491 O O . THR A 1 199 ? 31.027 43.596 37.812 1.00 37.09 199 THR A O 1
ATOM 1494 N N . LEU A 1 200 ? 30.102 42.207 36.300 1.00 33.62 200 LEU A N 1
ATOM 1495 C CA . LEU A 1 200 ? 30.813 42.673 35.105 1.00 33.62 200 LEU A CA 1
ATOM 1496 C C . LEU A 1 200 ? 30.021 42.276 33.846 1.00 33.62 200 LEU A C 1
ATOM 1498 O O . LEU A 1 200 ? 30.081 41.148 33.379 1.00 33.62 200 LEU A O 1
ATOM 1502 N N . ALA A 1 201 ? 29.256 43.266 33.382 1.00 31.75 201 ALA A N 1
ATOM 1503 C CA . ALA A 1 201 ? 28.868 43.626 32.017 1.00 31.75 201 ALA A CA 1
ATOM 1504 C C . ALA A 1 201 ? 28.335 42.570 31.006 1.00 31.75 201 ALA A C 1
ATOM 1506 O O . ALA A 1 201 ? 28.879 41.483 30.830 1.00 31.75 201 ALA A O 1
ATOM 1507 N N . PRO A 1 202 ? 27.288 42.945 30.241 1.00 36.72 202 PRO A N 1
ATOM 1508 C CA . PRO A 1 202 ? 26.582 42.068 29.319 1.00 36.72 202 PRO A CA 1
ATOM 1509 C C . PRO A 1 202 ? 27.404 41.827 28.051 1.00 36.72 202 PRO A C 1
ATOM 1511 O O . PRO A 1 202 ? 27.726 42.759 27.312 1.00 36.72 202 PRO A O 1
ATOM 1514 N N . ALA A 1 203 ? 27.678 40.562 27.739 1.00 36.59 203 ALA A N 1
ATOM 1515 C CA . ALA A 1 203 ? 28.149 40.178 26.417 1.00 36.59 203 ALA A CA 1
ATOM 1516 C C . ALA A 1 203 ? 26.998 40.312 25.402 1.00 36.59 203 ALA A C 1
ATOM 1518 O O . ALA A 1 203 ? 26.252 39.377 25.129 1.00 36.59 203 ALA A O 1
ATOM 1519 N N . LEU A 1 204 ? 26.877 41.533 24.882 1.00 34.41 204 LEU A N 1
ATOM 1520 C CA . LEU A 1 204 ? 26.536 41.874 23.505 1.00 34.41 204 LEU A CA 1
ATOM 1521 C C . LEU A 1 204 ? 25.308 41.174 22.910 1.00 34.41 204 LEU A C 1
ATOM 1523 O O . LEU A 1 204 ? 25.370 40.171 22.196 1.00 34.41 204 LEU A O 1
ATOM 1527 N N . VAL A 1 205 ? 24.186 41.864 23.096 1.00 38.78 205 VAL A N 1
ATOM 1528 C CA . VAL A 1 205 ? 23.045 41.876 22.183 1.00 38.78 205 VAL A CA 1
ATOM 1529 C C . VAL A 1 205 ? 23.529 42.340 20.799 1.00 38.78 205 VAL A C 1
ATOM 1531 O O . VAL A 1 205 ? 23.472 43.517 20.466 1.00 38.78 205 VAL A O 1
ATOM 1534 N N . PHE A 1 206 ? 24.018 41.414 19.972 1.00 30.47 206 PHE A N 1
ATOM 1535 C CA . PHE A 1 206 ? 24.052 41.601 18.520 1.00 30.47 206 PHE A CA 1
ATOM 1536 C C . PHE A 1 206 ? 22.769 41.000 17.940 1.00 30.47 206 PHE A C 1
ATOM 1538 O O . PHE A 1 206 ? 22.594 39.781 17.867 1.00 30.47 206 PHE A O 1
ATOM 1545 N N . GLY A 1 207 ? 21.839 41.901 17.622 1.00 40.19 207 GLY A N 1
ATOM 1546 C CA . GLY A 1 207 ? 20.438 41.643 17.311 1.00 40.19 207 GLY A CA 1
ATOM 1547 C C . GLY A 1 207 ? 20.203 40.836 16.038 1.00 40.19 207 GLY A C 1
ATOM 1548 O O . GLY A 1 207 ? 20.070 41.382 14.947 1.00 40.19 207 GLY A O 1
ATOM 1549 N N . GLY A 1 208 ? 20.047 39.525 16.198 1.00 59.62 208 GLY A N 1
ATOM 1550 C CA . GLY A 1 208 ? 19.269 38.707 15.277 1.00 59.62 208 GLY A CA 1
ATOM 1551 C C . GLY A 1 208 ? 18.010 38.240 15.993 1.00 59.62 208 GLY A C 1
ATOM 1552 O O . GLY A 1 208 ? 18.122 37.517 16.980 1.00 59.62 208 GLY A O 1
ATOM 1553 N N . GLN A 1 209 ? 16.831 38.640 15.511 1.00 78.75 209 GLN A N 1
ATOM 1554 C CA . GLN A 1 209 ? 15.548 38.131 16.003 1.00 78.75 209 GLN A CA 1
ATOM 1555 C C . GLN A 1 209 ? 15.594 36.594 16.023 1.00 78.75 209 GLN A C 1
ATOM 1557 O O . GLN A 1 209 ? 15.871 35.959 14.999 1.00 78.75 209 GLN A O 1
ATOM 1562 N N . ALA A 1 210 ? 15.415 36.013 17.211 1.00 85.81 210 ALA A N 1
ATOM 1563 C CA . ALA A 1 210 ? 15.377 34.572 17.402 1.00 85.81 210 ALA A CA 1
ATOM 1564 C C . ALA A 1 210 ? 13.955 34.084 17.113 1.00 85.81 210 ALA A C 1
ATOM 1566 O O . ALA A 1 210 ? 13.035 34.357 17.886 1.00 85.81 210 ALA A O 1
ATOM 1567 N N . VAL A 1 211 ? 13.796 33.380 15.998 1.00 89.50 211 VAL A N 1
ATOM 1568 C CA . VAL A 1 211 ? 12.498 33.019 15.419 1.00 89.50 211 VAL A CA 1
ATOM 1569 C C . VAL A 1 211 ? 12.325 31.514 15.312 1.00 89.50 211 VAL A C 1
ATOM 1571 O O . VAL A 1 211 ? 13.295 30.761 15.157 1.00 89.50 211 VAL A O 1
ATOM 1574 N N . GLY A 1 212 ? 11.071 31.076 15.381 1.00 90.75 212 GLY A N 1
ATOM 1575 C CA . GLY A 1 212 ? 10.689 29.708 15.050 1.00 90.75 212 GLY A CA 1
ATOM 1576 C C . GLY A 1 212 ? 10.812 29.433 13.550 1.00 90.75 212 GLY A C 1
ATOM 1577 O O . GLY A 1 212 ? 10.812 30.350 12.732 1.00 90.75 212 GLY A O 1
ATOM 1578 N N . LEU A 1 213 ? 10.880 28.161 13.139 1.00 89.56 213 LEU A N 1
ATOM 1579 C CA . LEU A 1 213 ? 10.932 27.831 11.702 1.00 89.56 213 LEU A CA 1
ATOM 1580 C C . LEU A 1 213 ? 9.642 28.202 10.963 1.00 89.56 213 LEU A C 1
ATOM 1582 O O . LEU A 1 213 ? 9.692 28.450 9.761 1.00 89.56 213 LEU A O 1
ATOM 1586 N N . ARG A 1 214 ? 8.496 28.194 11.659 1.00 88.50 214 ARG A N 1
ATOM 1587 C CA . ARG A 1 214 ? 7.213 28.628 11.089 1.00 88.50 214 ARG A CA 1
ATOM 1588 C C . ARG A 1 214 ? 7.243 30.126 10.799 1.00 88.50 214 ARG A C 1
ATOM 1590 O O . ARG A 1 214 ? 7.097 30.501 9.645 1.00 88.50 214 ARG A O 1
ATOM 1597 N N . GLU A 1 215 ? 7.550 30.919 11.820 1.00 89.00 215 GLU A N 1
ATOM 1598 C CA . GLU A 1 215 ? 7.738 32.374 11.724 1.00 89.00 215 GLU A CA 1
ATOM 1599 C C . GLU A 1 215 ? 8.784 32.730 10.653 1.00 89.00 215 GLU A C 1
ATOM 1601 O O . GLU A 1 215 ? 8.566 33.592 9.811 1.00 89.00 215 GLU A O 1
ATOM 1606 N N . ALA A 1 216 ? 9.891 31.984 10.573 1.00 87.62 216 ALA A N 1
ATOM 1607 C CA . ALA A 1 216 ? 10.904 32.210 9.547 1.00 87.62 216 ALA A CA 1
ATOM 1608 C C . ALA A 1 216 ? 10.409 31.966 8.109 1.00 87.62 216 ALA A C 1
ATOM 1610 O O . ALA A 1 216 ? 10.859 32.659 7.196 1.00 87.62 216 ALA A O 1
ATOM 1611 N N . ALA A 1 217 ? 9.527 30.983 7.889 1.00 87.94 217 ALA A N 1
ATOM 1612 C CA . ALA A 1 217 ? 8.956 30.698 6.570 1.00 87.94 217 ALA A CA 1
ATOM 1613 C C . ALA A 1 217 ? 7.946 31.768 6.130 1.00 87.94 217 ALA A C 1
ATOM 1615 O O . ALA A 1 217 ? 7.832 32.039 4.937 1.00 87.94 217 ALA A O 1
ATOM 1616 N N . GLU A 1 218 ? 7.224 32.348 7.087 1.00 87.19 218 GLU A N 1
ATOM 1617 C CA . GLU A 1 218 ? 6.176 33.342 6.848 1.00 87.19 218 GLU A CA 1
ATOM 1618 C C . GLU A 1 218 ? 6.774 34.751 6.685 1.00 87.19 218 GLU A C 1
ATOM 1620 O O . GLU A 1 218 ? 6.530 35.400 5.670 1.00 87.19 218 GLU A O 1
ATOM 1625 N N . ASP A 1 219 ? 7.658 35.174 7.596 1.00 84.81 219 ASP A N 1
ATOM 1626 C CA . ASP A 1 219 ? 8.051 36.589 7.720 1.00 84.81 219 ASP A CA 1
ATOM 1627 C C . ASP A 1 219 ? 9.476 36.903 7.243 1.00 84.81 219 ASP A C 1
ATOM 1629 O O . ASP A 1 219 ? 9.869 38.066 7.092 1.00 84.81 219 ASP A O 1
ATOM 1633 N N . HIS A 1 220 ? 10.317 35.886 7.040 1.00 83.06 220 HIS A N 1
ATOM 1634 C CA . HIS A 1 220 ? 11.749 36.103 6.807 1.00 83.06 220 HIS A CA 1
ATOM 1635 C C . HIS A 1 220 ? 12.310 35.442 5.553 1.00 83.06 220 HIS A C 1
ATOM 1637 O O . HIS A 1 220 ? 13.346 35.901 5.063 1.00 83.06 220 HIS A O 1
ATOM 1643 N N . LEU A 1 221 ? 11.653 34.405 5.033 1.00 84.88 221 LEU A N 1
ATOM 1644 C CA . LEU A 1 221 ? 12.081 33.635 3.866 1.00 84.88 221 LEU A CA 1
ATOM 1645 C C . LEU A 1 221 ? 10.922 33.393 2.879 1.00 84.88 221 LEU A C 1
ATOM 1647 O O . LEU A 1 221 ? 10.594 32.232 2.603 1.00 84.88 221 LEU A O 1
ATOM 1651 N N . PRO A 1 222 ? 10.323 34.455 2.300 1.00 74.81 222 PRO A N 1
ATOM 1652 C CA . PRO A 1 222 ? 9.290 34.289 1.285 1.00 74.81 222 PRO A CA 1
ATOM 1653 C C . PRO A 1 222 ? 9.874 33.512 0.094 1.00 74.81 222 PRO A C 1
ATOM 1655 O O . PRO A 1 222 ? 10.842 33.935 -0.536 1.00 74.81 222 PRO A O 1
ATOM 1658 N N . GLY A 1 223 ? 9.326 32.325 -0.168 1.00 79.44 223 GLY A N 1
ATOM 1659 C CA . GLY A 1 223 ? 9.793 31.407 -1.216 1.00 79.44 223 GLY A CA 1
ATOM 1660 C C . GLY A 1 223 ? 10.387 30.087 -0.712 1.00 79.44 223 GLY A C 1
ATOM 1661 O O . GLY A 1 223 ? 10.641 29.192 -1.519 1.00 79.44 223 GLY A O 1
ATOM 1662 N N . ILE A 1 224 ? 10.573 29.909 0.601 1.00 83.50 224 ILE A N 1
ATOM 1663 C CA . ILE A 1 224 ? 10.961 28.621 1.194 1.00 83.50 224 ILE A CA 1
ATOM 1664 C C . ILE A 1 224 ? 9.846 28.140 2.117 1.00 83.50 224 ILE A C 1
ATOM 1666 O O . ILE A 1 224 ? 9.527 28.764 3.121 1.00 83.50 224 ILE A O 1
ATOM 1670 N N . THR A 1 225 ? 9.264 26.984 1.799 1.00 89.06 225 THR A N 1
ATOM 1671 C CA . THR A 1 225 ? 8.185 26.418 2.614 1.00 89.06 225 THR A CA 1
ATOM 1672 C C . THR A 1 225 ? 8.703 25.908 3.963 1.00 89.06 225 THR A C 1
ATOM 1674 O O . THR A 1 225 ? 9.831 25.421 4.078 1.00 89.06 225 THR A O 1
ATOM 1677 N N . LEU A 1 226 ? 7.842 25.908 4.986 1.00 89.19 226 LEU A N 1
ATOM 1678 C CA . LEU A 1 226 ? 8.149 25.318 6.297 1.00 89.19 226 LEU A CA 1
ATOM 1679 C C . LEU A 1 226 ? 8.599 23.847 6.193 1.00 89.19 226 LEU A C 1
ATOM 1681 O O . LEU A 1 226 ? 9.461 23.392 6.947 1.00 89.19 226 LEU A O 1
ATOM 1685 N N . ALA A 1 227 ? 8.042 23.094 5.240 1.00 87.00 227 ALA A N 1
ATOM 1686 C CA . ALA A 1 227 ? 8.461 21.722 4.962 1.00 87.00 227 ALA A CA 1
ATOM 1687 C C . ALA A 1 227 ? 9.910 21.658 4.453 1.00 87.00 227 ALA A C 1
ATOM 1689 O O . ALA A 1 227 ? 10.684 20.824 4.924 1.00 87.00 227 ALA A O 1
ATOM 1690 N N . ALA A 1 228 ? 10.299 22.568 3.554 1.00 85.44 228 ALA A N 1
ATOM 1691 C CA . ALA A 1 228 ? 11.668 22.671 3.064 1.00 85.44 228 ALA A CA 1
ATOM 1692 C C . ALA A 1 228 ? 12.651 23.068 4.177 1.00 85.44 228 ALA A C 1
ATOM 1694 O O . ALA A 1 228 ? 13.733 22.490 4.243 1.00 85.44 228 ALA A O 1
ATOM 1695 N N . LEU A 1 229 ? 12.269 23.964 5.097 1.00 89.62 229 LEU A N 1
ATOM 1696 C CA . LEU A 1 229 ? 13.096 24.304 6.265 1.00 89.62 229 LEU A CA 1
ATOM 1697 C C . LEU A 1 229 ? 13.280 23.116 7.216 1.00 89.62 229 LEU A C 1
ATOM 1699 O O . LEU A 1 229 ? 14.390 22.851 7.671 1.00 89.62 229 LEU A O 1
ATOM 1703 N N . ARG A 1 230 ? 12.214 22.354 7.492 1.00 91.81 230 ARG A N 1
ATOM 1704 C CA . ARG A 1 230 ? 12.299 21.140 8.325 1.00 91.81 230 ARG A CA 1
ATOM 1705 C C . ARG A 1 230 ? 13.166 20.063 7.682 1.00 91.81 230 ARG A C 1
ATOM 1707 O O . ARG A 1 230 ? 13.923 19.398 8.387 1.00 91.81 230 ARG A O 1
ATOM 1714 N N . PHE A 1 231 ? 13.052 19.898 6.364 1.00 87.75 231 PHE A N 1
ATOM 1715 C CA . PHE A 1 231 ? 13.885 18.976 5.602 1.00 87.75 231 PHE A CA 1
ATOM 1716 C C . PHE A 1 231 ? 15.354 19.402 5.638 1.00 87.75 231 PHE A C 1
ATOM 1718 O O . PHE A 1 231 ? 16.205 18.587 5.983 1.00 87.75 231 PHE A O 1
ATOM 1725 N N . ALA A 1 232 ? 15.643 20.675 5.355 1.00 89.62 232 ALA A N 1
ATOM 1726 C CA . ALA A 1 232 ? 16.997 21.215 5.371 1.00 89.62 232 ALA A CA 1
ATOM 1727 C C . ALA A 1 232 ? 17.645 21.080 6.752 1.00 89.62 232 ALA A C 1
ATOM 1729 O O . ALA A 1 232 ? 18.730 20.525 6.850 1.00 89.62 232 ALA A O 1
ATOM 1730 N N . ARG A 1 233 ? 16.933 21.418 7.833 1.00 92.12 233 ARG A N 1
ATOM 1731 C CA . ARG A 1 233 ? 17.417 21.196 9.205 1.00 92.12 233 ARG A CA 1
ATOM 1732 C C . ARG A 1 233 ? 17.876 19.757 9.462 1.00 92.12 233 ARG A C 1
ATOM 1734 O O . ARG A 1 233 ? 18.803 19.535 10.229 1.00 92.12 233 ARG A O 1
ATOM 1741 N N . ALA A 1 234 ? 17.192 18.774 8.881 1.00 87.69 234 ALA A N 1
ATOM 1742 C CA . ALA A 1 234 ? 17.476 17.362 9.116 1.00 87.69 234 ALA A CA 1
ATOM 1743 C C . ALA A 1 234 ? 18.512 16.762 8.150 1.00 87.69 234 ALA A C 1
ATOM 1745 O O . ALA A 1 234 ? 18.969 15.643 8.389 1.00 87.69 234 ALA A O 1
ATOM 1746 N N . LYS A 1 235 ? 18.805 17.424 7.023 1.00 85.31 235 LYS A N 1
ATOM 1747 C CA . LYS A 1 235 ? 19.525 16.820 5.887 1.00 85.31 235 LYS A CA 1
ATOM 1748 C C . LYS A 1 235 ? 20.648 17.670 5.310 1.00 85.31 235 LYS A C 1
ATOM 1750 O O . LYS A 1 235 ? 21.487 17.107 4.618 1.00 85.31 235 LYS A O 1
ATOM 1755 N N . ASP A 1 236 ? 20.657 18.972 5.559 1.00 86.25 236 ASP A N 1
ATOM 1756 C CA . ASP A 1 236 ? 21.665 19.901 5.062 1.00 86.25 236 ASP A CA 1
ATOM 1757 C C . ASP A 1 236 ? 22.679 20.207 6.180 1.00 86.25 236 ASP A C 1
ATOM 1759 O O . ASP A 1 236 ? 22.319 20.864 7.160 1.00 86.25 236 ASP A O 1
ATOM 1763 N N . PRO A 1 237 ? 23.939 19.744 6.063 1.00 84.88 237 PRO A N 1
ATOM 1764 C CA . PRO A 1 237 ? 24.984 20.029 7.046 1.00 84.88 237 PRO A CA 1
ATOM 1765 C C . PRO A 1 237 ? 25.310 21.522 7.181 1.00 84.88 237 PRO A C 1
ATOM 1767 O O . PRO A 1 237 ? 25.834 21.934 8.211 1.00 84.88 237 PRO A O 1
ATOM 1770 N N . ALA A 1 238 ? 25.010 22.332 6.160 1.00 86.12 238 ALA A N 1
ATOM 1771 C CA . ALA A 1 238 ? 25.213 23.777 6.180 1.00 86.12 238 ALA A CA 1
ATOM 1772 C C . ALA A 1 238 ? 24.026 24.538 6.802 1.00 86.12 238 ALA A C 1
ATOM 1774 O O . ALA A 1 238 ? 24.044 25.772 6.847 1.00 86.12 238 ALA A O 1
ATOM 1775 N N . PHE A 1 239 ? 22.982 23.836 7.261 1.00 90.12 239 PHE A N 1
ATOM 1776 C CA . PHE A 1 239 ? 21.837 24.467 7.907 1.00 90.12 239 PHE A CA 1
ATOM 1777 C C . PHE A 1 239 ? 22.231 25.076 9.268 1.00 90.12 239 PHE A C 1
ATOM 1779 O O . PHE A 1 239 ? 22.933 24.426 10.046 1.00 90.12 239 PHE A O 1
ATOM 1786 N N . PRO A 1 240 ? 21.761 26.292 9.609 1.00 91.88 240 PRO A N 1
ATOM 1787 C CA . PRO A 1 240 ? 22.119 26.947 10.864 1.00 91.88 240 PRO A CA 1
ATOM 1788 C C . PRO A 1 240 ? 21.740 26.148 12.118 1.00 91.88 240 PRO A C 1
ATOM 1790 O O . PRO A 1 240 ? 20.644 25.590 12.218 1.00 91.88 240 PRO A O 1
ATOM 1793 N N . GLY A 1 241 ? 22.625 26.159 13.118 1.00 88.31 241 GLY A N 1
ATOM 1794 C CA . GLY A 1 241 ? 22.340 25.619 14.448 1.00 88.31 241 GLY A CA 1
ATOM 1795 C C . GLY A 1 241 ? 21.247 26.411 15.177 1.00 88.31 241 GLY A C 1
ATOM 1796 O O . GLY A 1 241 ? 21.032 27.595 14.912 1.00 88.31 241 GLY A O 1
ATOM 1797 N N . SER A 1 242 ? 20.542 25.766 16.110 1.00 90.50 242 SER A N 1
ATOM 1798 C CA . SER A 1 242 ? 19.540 26.453 16.933 1.00 90.50 242 SER A CA 1
ATOM 1799 C C . SER A 1 242 ? 20.210 27.401 17.927 1.00 90.50 242 SER A C 1
ATOM 1801 O O . SER A 1 242 ? 21.096 26.983 18.670 1.00 90.50 242 SER A O 1
ATOM 1803 N N . SER A 1 243 ? 19.736 28.641 18.002 1.00 87.94 243 SER A N 1
ATOM 1804 C CA . SER A 1 243 ? 20.195 29.655 18.955 1.00 87.94 243 SER A CA 1
ATOM 1805 C C . SER A 1 243 ? 19.499 29.579 20.317 1.00 87.94 243 SER A C 1
ATOM 1807 O O . SER A 1 243 ? 19.844 30.335 21.218 1.00 87.94 243 SER A O 1
ATOM 1809 N N . GLY A 1 244 ? 18.500 28.706 20.471 1.00 86.19 244 GLY A N 1
ATOM 1810 C CA . GLY A 1 244 ? 17.783 28.504 21.727 1.00 86.19 244 GLY A CA 1
ATOM 1811 C C . GLY A 1 244 ? 16.537 27.638 21.563 1.00 86.19 244 GLY A C 1
ATOM 1812 O O . GLY A 1 244 ? 16.319 27.031 20.510 1.00 86.19 244 GLY A O 1
ATOM 1813 N N . LYS A 1 245 ? 15.707 27.591 22.608 1.00 89.38 245 LYS A N 1
ATOM 1814 C CA . LYS A 1 245 ? 14.419 26.886 22.607 1.00 89.38 245 LYS A CA 1
ATOM 1815 C C . LYS A 1 245 ? 13.325 27.748 23.235 1.00 89.38 245 LYS A C 1
ATOM 1817 O O . LYS A 1 245 ? 13.588 28.474 24.188 1.00 89.38 245 LYS A O 1
ATOM 1822 N N . ARG A 1 246 ? 12.099 27.629 22.725 1.00 85.56 246 ARG A N 1
ATOM 1823 C CA . ARG A 1 246 ? 10.868 28.171 23.315 1.00 85.56 246 ARG A CA 1
ATOM 1824 C C . ARG A 1 246 ? 9.893 27.010 23.496 1.00 85.56 246 ARG A C 1
ATOM 1826 O O . ARG A 1 246 ? 9.271 26.554 22.539 1.00 85.56 246 ARG A O 1
ATOM 1833 N N . GLY A 1 247 ? 9.829 26.461 24.709 1.00 86.94 247 GLY A N 1
ATOM 1834 C CA . GLY A 1 247 ? 9.140 25.191 24.956 1.00 86.94 247 GLY A CA 1
ATOM 1835 C C . GLY A 1 247 ? 9.745 24.058 24.116 1.00 86.94 247 GLY A C 1
ATOM 1836 O O . GLY A 1 247 ? 10.944 23.795 24.193 1.00 86.94 247 GLY A O 1
ATOM 1837 N N . ALA A 1 248 ? 8.922 23.413 23.286 1.00 80.56 248 ALA A N 1
ATOM 1838 C CA . ALA A 1 248 ? 9.361 22.366 22.358 1.00 80.56 248 ALA A CA 1
ATOM 1839 C C . ALA A 1 248 ? 9.908 22.904 21.016 1.00 80.56 248 ALA A C 1
ATOM 1841 O O . ALA A 1 248 ? 10.427 22.130 20.208 1.00 80.56 248 ALA A O 1
ATOM 1842 N N . GLU A 1 249 ? 9.792 24.208 20.746 1.00 87.38 249 GLU A N 1
ATOM 1843 C CA . GLU A 1 249 ? 10.240 24.817 19.494 1.00 87.38 249 GLU A CA 1
ATOM 1844 C C . GLU A 1 249 ? 11.716 25.228 19.562 1.00 87.38 249 GLU A C 1
ATOM 1846 O O . GLU A 1 249 ? 12.163 25.848 20.525 1.00 87.38 249 GLU A O 1
ATOM 1851 N N . LEU A 1 250 ? 12.485 24.887 18.523 1.00 90.69 250 LEU A N 1
ATOM 1852 C CA . LEU A 1 250 ? 13.860 25.363 18.358 1.00 90.69 250 LEU A CA 1
ATOM 1853 C C . LEU A 1 250 ? 13.838 26.753 17.723 1.00 90.69 250 LEU A C 1
ATOM 1855 O O . LEU A 1 250 ? 13.183 26.946 16.697 1.00 90.69 250 LEU A O 1
ATOM 1859 N N . LEU A 1 251 ? 14.583 27.685 18.310 1.00 92.25 251 LEU A N 1
ATOM 1860 C CA . LEU A 1 251 ? 14.741 29.038 17.793 1.00 92.25 251 LEU A CA 1
ATOM 1861 C C . LEU A 1 251 ? 16.028 29.151 16.984 1.00 92.25 251 LEU A C 1
ATOM 1863 O O . LEU A 1 251 ? 17.041 28.530 17.314 1.00 92.25 251 LEU A O 1
ATOM 1867 N N . TYR A 1 252 ? 15.985 29.983 15.954 1.00 92.62 252 TYR A N 1
ATOM 1868 C CA . TYR A 1 252 ? 17.096 30.252 15.052 1.00 92.62 252 TYR A CA 1
ATOM 1869 C C . TYR A 1 252 ? 17.265 31.752 14.895 1.00 92.62 252 TYR A C 1
ATOM 1871 O O . TYR A 1 252 ? 16.288 32.501 14.910 1.00 92.62 252 TYR A O 1
ATOM 1879 N N . ARG A 1 253 ? 18.496 32.205 14.676 1.00 91.31 253 ARG A N 1
ATOM 1880 C CA . ARG A 1 253 ? 18.723 33.597 14.290 1.00 91.31 253 ARG A CA 1
ATOM 1881 C C . ARG A 1 253 ? 18.212 33.801 12.867 1.00 91.31 253 ARG A C 1
ATOM 1883 O O . ARG A 1 253 ? 18.679 33.144 11.935 1.00 91.31 253 ARG A O 1
ATOM 1890 N N . ALA A 1 254 ? 17.296 34.750 12.682 1.00 86.81 254 ALA A N 1
ATOM 1891 C CA . ALA A 1 254 ? 16.731 35.061 11.368 1.00 86.81 254 ALA A CA 1
ATOM 1892 C C . ALA A 1 254 ? 17.815 35.402 10.321 1.00 86.81 254 ALA A C 1
ATOM 1894 O O . ALA A 1 254 ? 17.698 35.027 9.154 1.00 86.81 254 ALA A O 1
ATOM 1895 N N . GLY A 1 255 ? 18.901 36.066 10.737 1.00 83.25 255 GLY A N 1
ATOM 1896 C CA . GLY A 1 255 ? 20.036 36.393 9.866 1.00 83.25 255 GLY A CA 1
ATOM 1897 C C . GLY A 1 255 ? 20.760 35.162 9.308 1.00 83.25 255 GLY A C 1
ATOM 1898 O O . GLY A 1 255 ? 21.091 35.135 8.121 1.00 83.25 255 GLY A O 1
ATOM 1899 N N . ASP A 1 256 ? 20.935 34.120 10.122 1.00 86.12 256 ASP A N 1
ATOM 1900 C CA . ASP A 1 256 ? 21.616 32.890 9.708 1.00 86.12 256 ASP A CA 1
ATOM 1901 C C . ASP A 1 256 ? 20.754 32.092 8.729 1.00 86.12 256 ASP A C 1
ATOM 1903 O O . ASP A 1 256 ? 21.254 31.601 7.717 1.00 86.12 256 ASP A O 1
ATOM 1907 N N . LEU A 1 257 ? 19.437 32.049 8.963 1.00 88.56 257 LEU A N 1
ATOM 1908 C CA . LEU A 1 257 ? 18.478 31.440 8.041 1.00 88.56 257 LEU A CA 1
ATOM 1909 C C . LEU A 1 257 ? 18.448 32.162 6.683 1.00 88.56 257 LEU A C 1
ATOM 1911 O O . LEU A 1 257 ? 18.450 31.507 5.641 1.00 88.56 257 LEU A O 1
ATOM 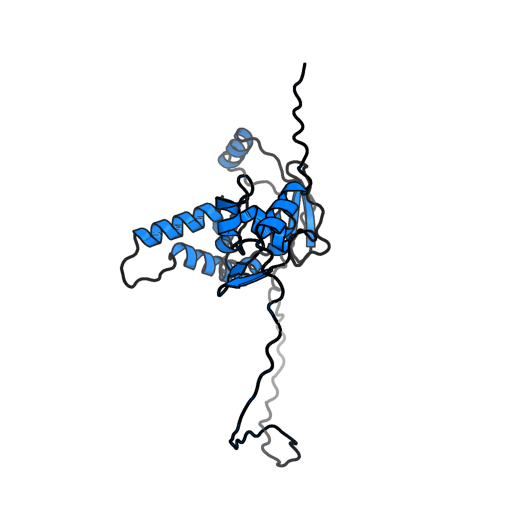1915 N N . LYS A 1 258 ? 18.500 33.501 6.669 1.00 87.44 258 LYS A N 1
ATOM 1916 C CA . LYS A 1 258 ? 18.613 34.305 5.435 1.00 87.44 258 LYS A CA 1
ATOM 1917 C C . LYS A 1 258 ? 19.944 34.093 4.716 1.00 87.44 258 LYS A C 1
ATOM 1919 O O . LYS A 1 258 ? 19.982 34.050 3.487 1.00 87.44 258 LYS A O 1
ATOM 1924 N N . LYS A 1 259 ? 21.052 33.970 5.450 1.00 85.69 259 LYS A N 1
ATOM 1925 C CA . LYS A 1 259 ? 22.373 33.674 4.872 1.00 85.69 259 LYS A CA 1
ATOM 1926 C C . LYS A 1 259 ? 22.399 32.280 4.243 1.00 85.69 259 LYS A C 1
ATOM 1928 O O . LYS A 1 259 ? 22.826 32.150 3.100 1.00 85.69 259 LYS A O 1
ATOM 1933 N N . TRP A 1 260 ? 21.880 31.277 4.945 1.00 89.88 260 TRP A N 1
ATOM 1934 C CA . TRP A 1 260 ? 21.736 29.919 4.427 1.00 89.88 260 TRP A CA 1
ATOM 1935 C C . TRP A 1 260 ? 20.855 29.878 3.170 1.00 89.88 260 TRP A C 1
ATOM 1937 O O . TRP A 1 260 ? 21.271 29.341 2.147 1.00 89.88 260 TRP A O 1
ATOM 1947 N N . ALA A 1 261 ? 19.685 30.522 3.198 1.00 86.50 261 ALA A N 1
ATOM 1948 C CA . ALA A 1 261 ? 18.759 30.551 2.067 1.00 86.50 261 ALA A CA 1
ATOM 1949 C C . ALA A 1 261 ? 19.374 31.150 0.790 1.00 86.50 261 ALA A C 1
ATOM 1951 O O . ALA A 1 261 ? 19.075 30.684 -0.310 1.00 86.50 261 ALA A O 1
ATOM 1952 N N . ARG A 1 262 ? 20.245 32.160 0.931 1.00 83.19 262 ARG A N 1
ATOM 1953 C CA . ARG A 1 262 ? 20.977 32.774 -0.190 1.00 83.19 262 ARG A CA 1
ATOM 1954 C C . ARG A 1 262 ? 22.059 31.866 -0.769 1.00 83.19 262 ARG A C 1
ATOM 1956 O O . ARG A 1 262 ? 22.229 31.841 -1.980 1.00 83.19 262 ARG A O 1
ATOM 1963 N N . ASN A 1 263 ? 22.756 31.119 0.083 1.00 81.50 263 ASN A N 1
ATOM 1964 C CA . ASN A 1 263 ? 23.881 30.270 -0.319 1.00 81.50 263 ASN A CA 1
ATOM 1965 C C . ASN A 1 263 ? 23.458 28.849 -0.719 1.00 81.50 263 ASN A C 1
ATOM 1967 O O . ASN A 1 263 ? 24.302 28.023 -1.060 1.00 81.50 263 ASN A O 1
ATOM 1971 N N . ARG A 1 264 ? 22.157 28.546 -0.669 1.00 76.44 264 ARG A N 1
ATOM 1972 C CA . ARG A 1 264 ? 21.628 27.248 -1.072 1.00 76.44 264 ARG A CA 1
ATOM 1973 C C . ARG A 1 264 ? 21.830 27.055 -2.583 1.00 76.44 264 ARG A C 1
ATOM 1975 O O . ARG A 1 264 ? 21.349 27.892 -3.351 1.00 76.44 264 ARG A O 1
ATOM 1982 N N . PRO A 1 265 ? 22.443 25.945 -3.036 1.00 62.34 265 PRO A N 1
ATOM 1983 C CA . PRO A 1 265 ? 22.513 25.637 -4.458 1.00 62.34 265 PRO A CA 1
ATOM 1984 C C . PRO A 1 265 ? 21.087 25.489 -4.999 1.00 62.34 265 PRO A C 1
ATOM 1986 O O . PRO A 1 265 ? 20.339 24.591 -4.601 1.00 62.34 265 PRO A O 1
ATOM 1989 N N . ARG A 1 266 ? 20.677 26.419 -5.865 1.00 60.66 266 ARG A N 1
ATOM 1990 C CA . ARG A 1 266 ? 19.410 26.320 -6.592 1.00 60.66 266 ARG A CA 1
ATOM 1991 C C . ARG A 1 266 ? 19.601 25.309 -7.717 1.00 60.66 266 ARG A C 1
ATOM 1993 O O . ARG A 1 266 ? 20.602 25.357 -8.424 1.00 60.66 266 ARG A O 1
ATOM 2000 N N . ALA A 1 267 ? 18.647 24.395 -7.877 1.00 44.66 267 ALA A N 1
ATOM 2001 C CA . ALA A 1 267 ? 18.585 23.594 -9.091 1.00 44.66 267 ALA A CA 1
ATOM 2002 C C . ALA A 1 267 ? 18.418 24.557 -10.275 1.00 44.66 267 ALA A C 1
ATOM 2004 O O . ALA A 1 267 ? 17.532 25.411 -10.243 1.00 44.66 267 ALA A O 1
ATOM 2005 N N . VAL A 1 268 ? 19.300 24.455 -11.269 1.00 40.22 268 VAL A N 1
ATOM 2006 C CA . VAL A 1 268 ? 19.228 25.243 -12.502 1.00 40.22 268 VAL A CA 1
ATOM 2007 C C . VAL A 1 268 ? 17.916 24.887 -13.198 1.00 40.22 268 VAL A C 1
ATOM 2009 O O . VAL A 1 268 ? 17.745 23.759 -13.658 1.00 40.22 268 VAL A O 1
ATOM 2012 N N . THR A 1 269 ? 16.972 25.824 -13.244 1.00 41.53 269 THR A N 1
ATOM 2013 C CA . THR A 1 269 ? 15.818 25.755 -14.144 1.00 41.53 269 THR A CA 1
ATOM 2014 C C . THR A 1 269 ? 16.354 25.836 -15.565 1.00 41.53 269 THR A C 1
ATOM 2016 O O . THR A 1 269 ? 16.746 26.903 -16.028 1.00 41.53 269 THR A O 1
ATOM 2019 N N . SER A 1 270 ? 16.446 24.686 -16.226 1.00 35.38 270 SER A N 1
ATOM 2020 C CA . SER A 1 270 ? 16.705 24.593 -17.658 1.00 35.38 270 SER A CA 1
ATOM 2021 C C . SER A 1 270 ? 15.440 25.076 -18.364 1.00 35.38 270 SER A C 1
ATOM 2023 O O . SER A 1 270 ? 14.497 24.313 -18.557 1.00 35.38 270 SER A O 1
ATOM 2025 N N . THR A 1 271 ? 15.389 26.367 -18.678 1.00 38.97 271 THR A N 1
ATOM 2026 C CA . THR A 1 271 ? 14.498 26.875 -19.718 1.00 38.97 271 THR A CA 1
ATOM 2027 C C . THR A 1 271 ? 15.091 26.403 -21.038 1.00 38.97 271 THR A C 1
ATOM 2029 O O . THR A 1 271 ? 16.067 26.966 -21.523 1.00 38.97 271 THR A O 1
ATOM 2032 N N . THR A 1 272 ? 14.575 25.294 -21.559 1.00 38.34 272 THR A N 1
ATOM 2033 C CA . THR A 1 272 ? 14.765 24.930 -22.962 1.00 38.34 272 THR A CA 1
ATOM 2034 C C . THR A 1 272 ? 13.632 25.596 -23.727 1.00 38.34 272 THR A C 1
ATOM 2036 O O . THR A 1 272 ? 12.575 24.996 -23.903 1.00 38.34 272 THR A O 1
ATOM 2039 N N . ASP A 1 273 ? 13.848 26.853 -24.110 1.00 42.50 273 ASP A N 1
ATOM 2040 C CA . ASP A 1 273 ? 13.187 27.410 -25.286 1.00 42.50 273 ASP A CA 1
ATOM 2041 C C . ASP A 1 273 ? 13.915 26.835 -26.507 1.00 42.50 273 ASP A C 1
ATOM 2043 O O . ASP A 1 273 ? 15.142 26.908 -26.612 1.00 42.50 273 ASP A O 1
ATOM 2047 N N . LEU A 1 274 ? 13.144 26.155 -27.351 1.00 43.34 274 LEU A N 1
ATOM 2048 C CA . LEU A 1 274 ? 13.525 25.711 -28.684 1.00 43.34 274 LEU A CA 1
ATOM 2049 C C . LEU A 1 274 ? 13.139 26.831 -29.652 1.00 43.34 274 LEU A C 1
ATOM 2051 O O . LEU A 1 274 ? 11.946 27.076 -29.814 1.00 43.34 274 LEU A O 1
ATOM 2055 N N . ASP A 1 275 ? 14.141 27.432 -30.286 1.00 46.44 275 ASP A N 1
ATOM 2056 C CA . ASP A 1 275 ? 14.066 27.953 -31.656 1.00 46.44 275 ASP A CA 1
ATOM 2057 C C . ASP A 1 275 ? 15.071 27.162 -32.508 1.00 46.44 275 ASP A C 1
ATOM 2059 O O . ASP A 1 275 ? 16.210 26.937 -32.022 1.00 46.44 275 ASP A O 1
#